Protein AF-A0A536LH91-F1 (afdb_monomer)

Foldseek 3Di:
DDDDDDDDDDDDDDDDDDDDDDDDDDDDDDDDDDDDDDDDDDDPPP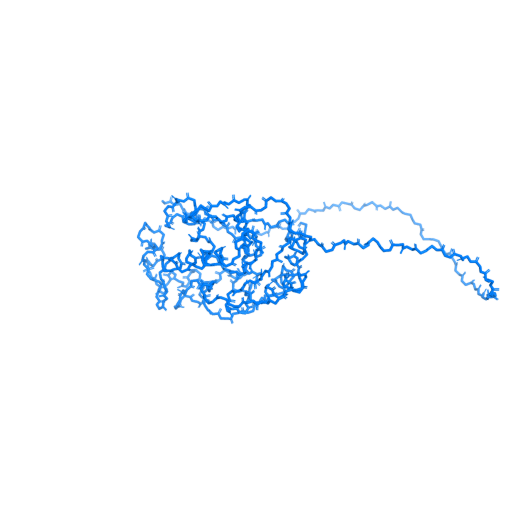PPPPDDDDQDPDLQFEKEKEWEFFAFPCVVVQADAAQPQGAHDPRRLVLLLLLLVVCLPPQADAEEEEPGRRLQSSRVSNCVSNVHDYDYDNLQGGWFLAPRHRPHPVVCCVVPPCLVVCLLDLCNQVDAHDRTGGLVSLLVSLVVVVQVVRVVQRSHYYYYYHHDSNVLSVVCVLVVHRSSCSVVADADHRFIWMWTHDNPHIGTPGHRDDVSSPDPD

Mean predicted aligned error: 11.95 Å

Structure (mmCIF, N/CA/C/O backbone):
data_AF-A0A536LH91-F1
#
_entry.id   AF-A0A536LH91-F1
#
loop_
_atom_site.group_PDB
_atom_site.id
_atom_site.type_symbol
_atom_site.label_atom_id
_atom_site.label_alt_id
_atom_site.label_comp_id
_atom_site.label_asym_id
_atom_site.label_entity_id
_atom_site.label_seq_id
_atom_site.pdbx_PDB_ins_code
_atom_site.Cartn_x
_atom_site.Cartn_y
_atom_site.Cartn_z
_atom_site.occupancy
_atom_site.B_iso_or_equiv
_atom_site.auth_seq_id
_atom_site.auth_comp_id
_atom_site.auth_asym_id
_atom_site.auth_atom_id
_atom_site.pdbx_PDB_model_num
ATOM 1 N N . MET A 1 1 ? 5.074 15.916 -23.680 1.00 36.69 1 MET A N 1
ATOM 2 C CA . MET A 1 1 ? 6.546 16.001 -23.783 1.00 36.69 1 MET A CA 1
ATOM 3 C C . MET A 1 1 ? 7.056 16.840 -22.614 1.00 36.69 1 MET A C 1
ATOM 5 O O . MET A 1 1 ? 6.985 18.057 -22.667 1.00 36.69 1 MET A O 1
ATOM 9 N N . LEU A 1 2 ? 7.445 16.195 -21.513 1.00 27.89 2 LEU A N 1
ATOM 10 C CA . LEU A 1 2 ? 7.996 16.836 -20.312 1.00 27.89 2 LEU A CA 1
ATOM 11 C C . LEU A 1 2 ? 9.200 15.997 -19.881 1.00 27.89 2 LEU A C 1
ATOM 13 O O . LEU A 1 2 ? 9.050 14.881 -19.392 1.00 27.89 2 LEU A O 1
ATOM 17 N N . THR A 1 3 ? 10.394 16.504 -20.165 1.00 31.36 3 THR A N 1
ATOM 18 C CA . THR A 1 3 ? 11.676 15.875 -19.846 1.00 31.36 3 THR A CA 1
ATOM 19 C C . THR A 1 3 ? 11.991 16.090 -18.368 1.00 31.36 3 THR A C 1
ATOM 21 O O . THR A 1 3 ? 12.207 17.226 -17.945 1.00 31.36 3 THR A O 1
ATOM 24 N N . TYR A 1 4 ? 12.022 15.016 -17.582 1.00 31.83 4 TYR A N 1
ATOM 25 C CA . TYR A 1 4 ? 12.522 15.038 -16.209 1.00 31.83 4 TYR A CA 1
ATOM 26 C C . TYR A 1 4 ? 14.053 15.125 -16.270 1.00 31.83 4 TYR A C 1
ATOM 28 O O . TYR A 1 4 ? 14.708 14.158 -16.650 1.00 31.83 4 TYR A O 1
ATOM 36 N N . ARG A 1 5 ? 14.606 16.317 -16.019 1.00 36.12 5 ARG A N 1
ATOM 37 C CA . ARG A 1 5 ? 16.054 16.567 -15.998 1.00 36.12 5 ARG A CA 1
ATOM 38 C C . ARG A 1 5 ? 16.658 16.143 -14.660 1.00 36.12 5 ARG A C 1
ATOM 40 O O . ARG A 1 5 ? 16.059 16.358 -13.609 1.00 36.12 5 ARG A O 1
ATOM 47 N N . ASP A 1 6 ? 17.860 15.590 -14.757 1.00 33.56 6 ASP A N 1
ATOM 48 C CA . ASP A 1 6 ? 18.739 15.156 -13.676 1.00 33.56 6 ASP A CA 1
ATOM 49 C C . ASP A 1 6 ? 18.944 16.219 -12.585 1.00 33.56 6 ASP A C 1
ATOM 51 O O . ASP A 1 6 ? 19.150 17.403 -12.866 1.00 33.56 6 ASP A O 1
ATOM 55 N N . ALA A 1 7 ? 18.932 15.782 -11.324 1.00 32.66 7 ALA A N 1
ATOM 56 C CA . ALA A 1 7 ? 19.309 16.606 -10.180 1.00 32.66 7 ALA A CA 1
ATOM 57 C C . ALA A 1 7 ? 20.847 16.627 -10.029 1.00 32.66 7 ALA A C 1
ATOM 59 O O . ALA A 1 7 ? 21.454 15.555 -9.964 1.00 32.66 7 ALA A O 1
ATOM 60 N N . PRO A 1 8 ? 21.508 17.800 -9.950 1.00 33.19 8 PRO A N 1
ATOM 61 C CA . PRO A 1 8 ? 22.959 17.858 -9.828 1.00 33.19 8 PRO A CA 1
ATOM 62 C C . PRO A 1 8 ? 23.449 17.681 -8.382 1.00 33.19 8 PRO A C 1
ATOM 64 O O . PRO A 1 8 ? 22.795 18.056 -7.408 1.00 33.19 8 PRO A O 1
ATOM 67 N N . ALA A 1 9 ? 24.654 17.118 -8.285 1.00 32.50 9 ALA A N 1
ATOM 68 C CA . ALA A 1 9 ? 25.397 16.798 -7.073 1.00 32.50 9 ALA A CA 1
ATOM 69 C C . ALA A 1 9 ? 25.641 17.997 -6.132 1.00 32.50 9 ALA A C 1
ATOM 71 O O . ALA A 1 9 ? 25.884 19.128 -6.558 1.00 32.50 9 ALA A O 1
ATOM 72 N N . ARG A 1 10 ? 25.638 17.705 -4.824 1.00 34.09 10 ARG A N 1
ATOM 73 C CA . ARG A 1 10 ? 25.895 18.644 -3.722 1.00 34.09 10 ARG A CA 1
ATOM 74 C C . ARG A 1 10 ? 27.305 19.244 -3.812 1.00 34.09 10 ARG A C 1
ATOM 76 O O . ARG A 1 10 ? 28.287 18.508 -3.878 1.00 34.09 10 ARG A O 1
ATOM 83 N N . ARG A 1 11 ? 27.412 20.576 -3.722 1.00 30.69 11 ARG A N 1
ATOM 84 C CA . ARG A 1 11 ? 28.667 21.284 -3.415 1.00 30.69 11 ARG A CA 1
ATOM 85 C C . ARG A 1 11 ? 28.683 21.753 -1.963 1.00 30.69 11 ARG A C 1
ATOM 87 O O . ARG A 1 11 ? 27.679 22.215 -1.431 1.00 30.69 11 ARG A O 1
ATOM 94 N N . ALA A 1 12 ? 29.856 21.604 -1.359 1.00 32.34 12 ALA A N 1
ATOM 95 C CA . ALA A 1 12 ? 30.201 21.992 -0.003 1.00 32.34 12 ALA A CA 1
ATOM 96 C C . ALA A 1 12 ? 30.351 23.514 0.164 1.00 32.34 12 ALA A C 1
ATOM 98 O O . ALA A 1 12 ? 30.800 24.200 -0.754 1.00 32.34 12 ALA A O 1
ATOM 99 N N . GLY A 1 13 ? 30.088 23.988 1.386 1.00 27.81 13 GLY A N 1
ATOM 100 C CA . GLY A 1 13 ? 30.649 25.229 1.920 1.00 27.81 13 GLY A CA 1
ATOM 101 C C . GLY A 1 13 ? 29.625 26.200 2.503 1.00 27.81 13 GLY A C 1
ATOM 102 O O . GLY A 1 13 ? 28.959 26.901 1.756 1.00 27.81 13 GLY A O 1
ATOM 103 N N . ALA A 1 14 ? 29.583 26.306 3.835 1.00 32.50 14 ALA A N 1
ATOM 104 C CA . ALA A 1 14 ? 29.521 27.590 4.539 1.00 32.50 14 ALA A CA 1
ATOM 105 C C . ALA A 1 14 ? 29.808 27.392 6.038 1.00 32.50 14 ALA A C 1
ATOM 107 O O . ALA A 1 14 ? 29.126 26.649 6.738 1.00 32.50 14 ALA A O 1
ATOM 108 N N . HIS A 1 15 ? 30.863 28.062 6.500 1.00 30.64 15 HIS A N 1
ATOM 109 C CA . HIS A 1 15 ? 31.238 28.264 7.896 1.00 30.64 15 HIS A CA 1
ATOM 110 C C . HIS A 1 15 ? 30.114 28.911 8.721 1.00 30.64 15 HIS A C 1
ATOM 112 O O . HIS A 1 15 ? 29.477 29.855 8.261 1.00 30.64 15 HIS A O 1
ATOM 118 N N . CYS A 1 16 ? 29.990 28.511 9.990 1.00 28.12 16 CYS A N 1
ATOM 119 C CA . CYS A 1 16 ? 29.318 29.298 11.026 1.00 28.12 16 CYS A CA 1
ATOM 120 C C . CYS A 1 16 ? 30.274 29.465 12.232 1.00 28.12 16 CYS A C 1
ATOM 122 O O . CYS A 1 16 ? 30.858 28.470 12.674 1.00 28.12 16 CYS A O 1
ATOM 124 N N . PRO A 1 17 ? 30.523 30.693 12.732 1.00 36.66 17 PRO A N 1
ATOM 125 C CA . PRO A 1 17 ? 31.609 30.967 13.670 1.00 36.66 17 PRO A CA 1
ATOM 126 C C . PRO A 1 17 ? 31.263 30.634 15.131 1.00 36.66 17 PRO A C 1
ATOM 128 O O . PRO A 1 17 ? 30.166 30.890 15.625 1.00 36.66 17 PRO A O 1
ATOM 131 N N . ARG A 1 18 ? 32.269 30.100 15.835 1.00 32.81 18 ARG A N 1
ATOM 132 C CA . ARG A 1 18 ? 32.279 29.780 17.271 1.00 32.81 18 ARG A CA 1
ATOM 133 C C . ARG A 1 18 ? 32.224 31.047 18.139 1.00 32.81 18 ARG A C 1
ATOM 135 O O . ARG A 1 18 ? 32.950 32.003 17.880 1.00 32.81 18 ARG A O 1
ATOM 142 N N . ARG A 1 19 ? 31.462 31.004 19.239 1.00 35.38 19 ARG A N 1
ATOM 143 C CA . ARG A 1 19 ? 31.592 31.929 20.383 1.00 35.38 19 ARG A CA 1
ATOM 144 C C . ARG A 1 19 ? 32.419 31.275 21.506 1.00 35.38 19 ARG A C 1
ATOM 146 O O . ARG A 1 19 ? 32.139 30.123 21.830 1.00 35.38 19 ARG A O 1
ATOM 153 N N . PRO A 1 20 ? 33.391 31.971 22.127 1.00 35.53 20 PRO A N 1
ATOM 154 C CA . PRO A 1 20 ? 34.129 31.469 23.284 1.00 35.53 20 PRO A CA 1
ATOM 155 C C . PRO A 1 20 ? 33.526 31.987 24.600 1.00 35.53 20 PRO A C 1
ATOM 157 O O . PRO A 1 20 ? 33.103 33.140 24.690 1.00 35.53 20 PRO A O 1
ATOM 160 N N . GLY A 1 21 ? 33.521 31.155 25.645 1.00 31.38 21 GLY A N 1
ATOM 161 C CA . GLY A 1 21 ? 32.937 31.541 26.929 1.00 31.38 21 GLY A CA 1
ATOM 162 C C . GLY A 1 21 ? 33.271 30.642 28.117 1.00 31.38 21 GLY A C 1
ATOM 163 O O . GLY A 1 21 ? 32.396 29.949 28.603 1.00 31.38 21 GLY A O 1
ATOM 164 N N . ARG A 1 22 ? 34.513 30.770 28.605 1.00 34.97 22 ARG A N 1
ATOM 165 C CA . ARG A 1 22 ? 34.929 30.763 30.027 1.00 34.97 22 ARG A CA 1
ATOM 166 C C . ARG A 1 22 ? 34.804 29.468 30.860 1.00 34.97 22 ARG A C 1
ATOM 168 O O . ARG A 1 22 ? 33.734 29.095 31.312 1.00 34.97 22 ARG A O 1
ATOM 175 N N . GLY A 1 23 ? 35.980 28.977 31.271 1.00 29.12 23 GLY A N 1
ATOM 176 C CA . GLY A 1 23 ? 36.300 28.882 32.703 1.00 29.12 23 GLY A CA 1
ATOM 177 C C . GLY A 1 23 ? 36.262 27.498 33.348 1.00 29.12 23 GLY A C 1
ATOM 178 O O . GLY A 1 23 ? 35.412 27.244 34.190 1.00 29.12 23 GLY A O 1
ATOM 179 N N . CYS A 1 24 ? 37.248 26.648 33.051 1.00 26.06 24 CYS A N 1
ATOM 180 C CA . CYS A 1 24 ? 37.625 25.548 33.940 1.00 26.06 24 CYS A CA 1
ATOM 181 C C . CYS A 1 24 ? 38.579 26.069 35.025 1.00 26.06 24 CYS A C 1
ATOM 183 O O . CYS A 1 24 ? 39.685 26.505 34.708 1.00 26.06 24 CYS A O 1
ATOM 185 N N . HIS A 1 25 ? 38.188 25.960 36.295 1.00 33.03 25 HIS A N 1
ATOM 186 C CA . HIS A 1 25 ? 39.115 25.977 37.425 1.00 33.03 25 HIS A CA 1
ATOM 187 C C . HIS A 1 25 ? 38.878 24.759 38.331 1.00 33.03 25 HIS A C 1
ATOM 189 O O . HIS A 1 25 ? 37.748 24.380 38.619 1.00 33.03 25 HIS A O 1
ATOM 195 N N . ARG A 1 26 ? 40.022 24.164 38.693 1.00 30.59 26 ARG A N 1
ATOM 196 C CA . ARG A 1 26 ? 40.361 23.099 39.661 1.00 30.59 26 ARG A CA 1
ATOM 197 C C . ARG A 1 26 ? 39.490 23.141 40.937 1.00 30.59 26 ARG A C 1
ATOM 199 O O . ARG A 1 26 ? 39.055 24.217 41.310 1.00 30.59 26 ARG A O 1
ATOM 206 N N . SER A 1 27 ? 39.231 22.053 41.669 1.00 31.11 27 SER A N 1
ATOM 207 C CA . SER A 1 27 ? 40.210 21.217 42.397 1.00 31.11 27 SER A CA 1
ATOM 208 C C . SER A 1 27 ? 39.495 20.064 43.141 1.00 31.11 27 SER A C 1
ATOM 210 O O . SER A 1 27 ? 38.416 20.278 43.676 1.00 31.11 27 SER A O 1
ATOM 212 N N . ALA A 1 28 ? 40.040 18.842 43.097 1.00 32.41 28 ALA A N 1
ATOM 213 C CA . ALA A 1 28 ? 40.628 18.079 44.220 1.00 32.41 28 ALA A CA 1
ATOM 214 C C . ALA A 1 28 ? 39.675 17.483 45.296 1.00 32.41 28 ALA A C 1
ATOM 216 O O . ALA A 1 28 ? 38.996 18.208 46.008 1.00 32.41 28 ALA A O 1
ATOM 217 N N . LEU A 1 29 ? 39.708 16.137 45.369 1.00 31.98 29 LEU A N 1
ATOM 218 C CA . LEU A 1 29 ? 39.756 15.207 46.530 1.00 31.98 29 LEU A CA 1
ATOM 219 C C . LEU A 1 29 ? 39.494 15.840 47.920 1.00 31.98 29 LEU A C 1
ATOM 221 O O . LEU A 1 29 ? 40.109 16.843 48.252 1.00 31.98 29 LEU A O 1
ATOM 225 N N . ASP A 1 30 ? 38.705 15.274 48.840 1.00 29.73 30 ASP A N 1
ATOM 226 C CA . ASP A 1 30 ? 38.897 13.956 49.462 1.00 29.73 30 ASP A CA 1
ATOM 227 C C . ASP A 1 30 ? 37.775 13.664 50.511 1.00 29.73 30 ASP A C 1
ATOM 229 O O . ASP A 1 30 ? 37.188 14.588 51.065 1.00 29.73 30 ASP A O 1
ATOM 233 N N . ARG A 1 31 ? 37.596 12.374 50.851 1.00 30.92 31 ARG A N 1
ATOM 234 C CA . ARG A 1 31 ? 37.096 11.776 52.125 1.00 30.92 31 ARG A CA 1
ATOM 235 C C . ARG A 1 31 ? 35.637 11.909 52.638 1.00 30.92 31 ARG A C 1
ATOM 237 O O . ARG A 1 31 ? 35.211 12.929 53.151 1.00 30.92 31 ARG A O 1
ATOM 244 N N . ARG A 1 32 ? 35.025 10.709 52.724 1.00 31.86 32 ARG A N 1
ATOM 245 C CA . ARG A 1 32 ? 34.376 10.030 53.884 1.00 31.86 32 ARG A CA 1
ATOM 246 C C . ARG A 1 32 ? 33.330 10.790 54.720 1.00 31.86 32 ARG A C 1
ATOM 248 O O . ARG A 1 32 ? 33.692 11.637 55.522 1.00 31.86 32 ARG A O 1
ATOM 255 N N . ASN A 1 33 ? 32.084 10.307 54.693 1.00 30.89 33 ASN A N 1
ATOM 256 C CA . ASN A 1 33 ? 31.397 9.614 55.807 1.00 30.89 33 ASN A CA 1
ATOM 257 C C . ASN A 1 33 ? 29.885 9.545 55.534 1.00 30.89 33 ASN A C 1
ATOM 259 O O . ASN A 1 33 ? 29.251 10.565 55.285 1.00 30.89 33 ASN A O 1
ATOM 263 N N . SER A 1 34 ? 29.304 8.353 55.656 1.00 34.44 34 SER A N 1
ATOM 264 C CA . SER A 1 34 ? 27.877 8.191 55.965 1.00 34.44 34 SER A CA 1
ATOM 265 C C . SER A 1 34 ? 27.667 8.436 57.466 1.00 34.44 34 SER A C 1
ATOM 267 O O . SER A 1 34 ? 28.578 8.172 58.256 1.00 34.44 34 SER A O 1
ATOM 269 N N . PRO A 1 35 ? 26.481 8.913 57.875 1.00 38.91 35 PRO A N 1
ATOM 270 C CA . PRO A 1 35 ? 25.542 7.937 58.411 1.00 38.91 35 PRO A CA 1
ATOM 271 C C . PRO A 1 35 ? 24.081 8.154 57.994 1.00 38.91 35 PRO A C 1
ATOM 273 O O . PRO A 1 35 ? 23.640 9.226 57.589 1.00 38.91 35 PRO A O 1
ATOM 276 N N . ASP A 1 36 ? 23.376 7.042 58.120 1.00 35.00 36 ASP A N 1
ATOM 277 C CA . ASP A 1 36 ? 21.944 6.809 58.035 1.00 35.00 36 ASP A CA 1
ATOM 278 C C . ASP A 1 36 ? 21.107 7.823 58.838 1.00 35.00 36 ASP A C 1
ATOM 280 O O . ASP A 1 36 ? 21.376 8.053 60.016 1.00 35.00 36 ASP A O 1
ATOM 284 N N . THR A 1 37 ? 20.070 8.396 58.220 1.00 36.62 37 THR A N 1
ATOM 285 C CA . THR A 1 37 ? 18.887 8.896 58.938 1.00 36.62 37 THR A CA 1
ATOM 286 C C . THR A 1 37 ? 17.634 8.753 58.075 1.00 36.62 37 THR A C 1
ATOM 288 O O . THR A 1 37 ? 17.505 9.272 56.969 1.00 36.62 37 THR A O 1
ATOM 291 N N . SER A 1 38 ? 16.696 8.016 58.648 1.00 33.03 38 SER A N 1
ATOM 292 C CA . SER A 1 38 ? 15.318 7.791 58.241 1.00 33.03 38 SER A CA 1
ATOM 293 C C . SER A 1 38 ? 14.480 9.067 58.048 1.00 33.03 38 SER A C 1
ATOM 295 O O . SER A 1 38 ? 14.688 10.042 58.763 1.00 33.03 38 SER A O 1
ATOM 297 N N . LEU A 1 39 ? 13.403 8.917 57.253 1.00 34.56 39 LEU A N 1
ATOM 298 C CA . LEU A 1 39 ? 12.122 9.665 57.229 1.00 34.56 39 LEU A CA 1
ATOM 299 C C . LEU A 1 39 ? 11.921 10.705 56.109 1.00 34.56 39 LEU A C 1
ATOM 301 O O . LEU A 1 39 ? 12.200 11.883 56.278 1.00 34.56 39 LEU A O 1
ATOM 305 N N . ALA A 1 40 ? 11.228 10.284 55.044 1.00 34.72 40 ALA A N 1
ATOM 306 C CA . ALA A 1 40 ? 10.148 11.048 54.393 1.00 34.72 40 ALA A CA 1
ATOM 307 C C . ALA A 1 40 ? 9.326 10.090 53.503 1.00 34.72 40 ALA A C 1
ATOM 309 O O . ALA A 1 40 ? 9.720 9.730 52.402 1.00 34.72 40 ALA A O 1
ATOM 310 N N . ARG A 1 41 ? 8.317 9.420 54.067 1.00 36.84 41 ARG A N 1
ATOM 311 C CA . ARG A 1 41 ? 6.886 9.698 53.828 1.00 36.84 41 ARG A CA 1
ATOM 312 C C . ARG A 1 41 ? 6.508 9.916 52.352 1.00 36.84 41 ARG A C 1
ATOM 314 O O . ARG A 1 41 ? 6.565 11.020 51.832 1.00 36.84 41 ARG A O 1
ATOM 321 N N . GLY A 1 42 ? 6.051 8.812 51.760 1.00 38.19 42 GLY A N 1
ATOM 322 C CA . GLY A 1 42 ? 4.934 8.674 50.823 1.00 38.19 42 GLY A CA 1
ATOM 323 C C . GLY A 1 42 ? 4.519 9.874 49.975 1.00 38.19 42 GLY A C 1
ATOM 324 O O . GLY A 1 42 ? 3.774 10.736 50.428 1.00 38.19 42 GLY A O 1
ATOM 325 N N . SER A 1 43 ? 4.824 9.789 48.684 1.00 38.16 43 SER A N 1
ATOM 326 C CA . SER A 1 43 ? 3.925 10.276 47.642 1.00 38.16 43 SER A CA 1
ATOM 327 C C . SER A 1 43 ? 3.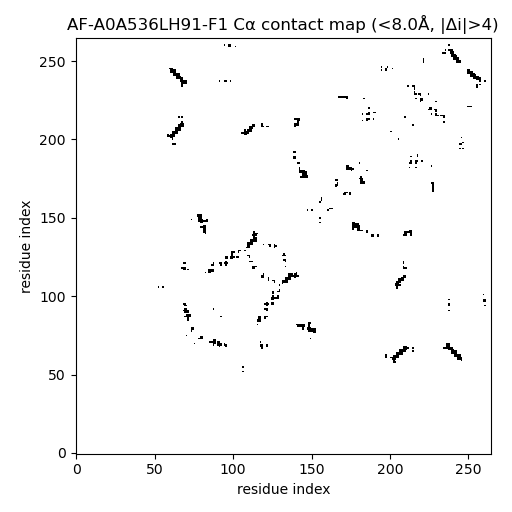583 9.081 46.763 1.00 38.16 43 SER A C 1
ATOM 329 O O . SER A 1 43 ? 4.365 8.675 45.905 1.00 38.16 43 SER A O 1
ATOM 331 N N . SER A 1 44 ? 2.441 8.441 47.031 1.00 38.41 44 SER A N 1
ATOM 332 C CA . SER A 1 44 ? 1.875 7.494 46.079 1.00 38.41 44 SER A CA 1
ATOM 333 C C . SER A 1 44 ? 1.470 8.307 44.854 1.00 38.41 44 SER A C 1
ATOM 335 O O . SER A 1 44 ? 0.410 8.939 44.847 1.00 38.41 44 SER A O 1
ATOM 337 N N . ALA A 1 45 ? 2.319 8.324 43.829 1.00 40.22 45 ALA A N 1
ATOM 338 C CA . ALA A 1 45 ? 1.909 8.734 42.501 1.00 40.22 45 ALA A CA 1
ATOM 339 C C . ALA A 1 45 ? 0.770 7.794 42.095 1.00 40.22 45 ALA A C 1
ATOM 341 O O . ALA A 1 45 ? 0.981 6.636 41.733 1.00 40.22 45 ALA A O 1
ATOM 342 N N . ARG A 1 46 ? -0.466 8.262 42.278 1.00 38.38 46 ARG A N 1
ATOM 343 C CA . ARG A 1 46 ? -1.671 7.554 41.876 1.00 38.38 46 ARG A CA 1
ATOM 344 C C . ARG A 1 46 ? -1.594 7.451 40.361 1.00 38.38 46 ARG A C 1
ATOM 346 O O . ARG A 1 46 ? -1.867 8.427 39.670 1.00 38.38 46 ARG A O 1
ATOM 353 N N . ALA A 1 47 ? -1.164 6.292 39.865 1.00 40.03 47 ALA A N 1
ATOM 354 C CA . ALA A 1 47 ? -1.206 5.971 38.451 1.00 40.03 47 ALA A CA 1
ATOM 355 C C . ALA A 1 47 ? -2.626 6.272 37.960 1.00 40.03 47 ALA A C 1
ATOM 357 O O . ALA A 1 47 ? -3.596 5.659 38.421 1.00 40.03 47 ALA A O 1
ATOM 358 N N . LEU A 1 48 ? -2.752 7.276 37.091 1.00 36.25 48 LEU A N 1
ATOM 359 C CA . LEU A 1 48 ? -3.981 7.543 36.364 1.00 36.25 48 LEU A CA 1
ATOM 360 C C . LEU A 1 48 ? -4.261 6.292 35.536 1.00 36.25 48 LEU A C 1
ATOM 362 O O . LEU A 1 48 ? -3.639 6.057 34.504 1.00 36.25 48 LEU A O 1
ATOM 366 N N . ARG A 1 49 ? -5.166 5.449 36.037 1.00 39.84 49 ARG A N 1
ATOM 367 C CA . ARG A 1 49 ? -5.755 4.372 35.252 1.00 39.84 49 ARG A CA 1
ATOM 368 C C . ARG A 1 49 ? -6.509 5.044 34.113 1.00 39.84 49 ARG A C 1
ATOM 370 O O . ARG A 1 49 ? -7.571 5.618 34.339 1.00 39.84 49 ARG A O 1
ATOM 377 N N . VAL A 1 50 ? -5.935 4.999 32.916 1.00 46.62 50 VAL A N 1
ATOM 378 C CA . VAL A 1 50 ? -6.676 5.256 31.684 1.00 46.62 50 VAL A CA 1
ATOM 379 C C . VAL A 1 50 ? -7.713 4.132 31.594 1.00 46.62 50 VAL A C 1
ATOM 381 O O . VAL A 1 50 ? -7.320 2.962 31.586 1.00 46.62 50 VAL A O 1
ATOM 384 N N . PRO A 1 51 ? -9.023 4.427 31.644 1.00 43.06 51 PRO A N 1
ATOM 385 C CA . PRO A 1 51 ? -10.031 3.389 31.483 1.00 43.06 51 PRO A CA 1
ATOM 386 C C . PRO A 1 51 ? -9.888 2.765 30.086 1.00 43.06 51 PRO A C 1
ATOM 388 O O . PRO A 1 51 ? -9.504 3.477 29.153 1.00 43.06 51 PRO A O 1
ATOM 391 N N . PRO A 1 52 ? -10.187 1.464 29.912 1.00 45.50 52 PRO A N 1
ATOM 392 C CA . PRO A 1 52 ? -10.229 0.871 28.582 1.00 45.50 52 PRO A CA 1
ATOM 393 C C . PRO A 1 52 ? -11.226 1.674 27.744 1.00 45.50 52 PRO A C 1
ATOM 395 O O . PRO A 1 52 ? -12.368 1.886 28.162 1.00 45.50 52 PRO A O 1
ATOM 398 N N . GLY A 1 53 ? -10.759 2.197 26.610 1.00 41.16 53 GLY A N 1
ATOM 399 C CA . GLY A 1 53 ? -11.573 2.999 25.710 1.00 41.16 53 GLY A CA 1
ATOM 400 C C . GLY A 1 53 ? -12.772 2.184 25.243 1.00 41.16 53 GLY A C 1
ATOM 401 O O . GLY A 1 53 ? -12.627 1.275 24.432 1.00 41.16 53 GLY A O 1
ATOM 402 N N . GLY A 1 54 ? -13.958 2.506 25.764 1.00 45.97 54 GLY A N 1
ATOM 403 C CA . GLY A 1 54 ? -15.213 2.115 25.129 1.00 45.97 54 GLY A CA 1
ATOM 404 C C . GLY A 1 54 ? -15.275 2.672 23.700 1.00 45.97 54 GLY A C 1
ATOM 405 O O . GLY A 1 54 ? -14.477 3.553 23.360 1.00 45.97 54 GLY A O 1
ATOM 406 N N . PRO A 1 55 ? -16.201 2.189 22.854 1.00 44.19 55 PRO A N 1
ATOM 407 C CA . PRO A 1 55 ? -16.272 2.604 21.458 1.00 44.19 55 PRO A CA 1
ATOM 408 C C . PRO A 1 55 ? -16.291 4.131 21.376 1.00 44.19 55 PRO A C 1
ATOM 410 O O . PRO A 1 55 ? -17.101 4.795 22.034 1.00 44.19 55 PRO A O 1
ATOM 413 N N . ALA A 1 56 ? -15.350 4.689 20.612 1.00 51.06 56 ALA A N 1
ATOM 414 C CA . ALA A 1 56 ? -15.286 6.117 20.367 1.00 51.06 56 ALA A CA 1
ATOM 415 C C . ALA A 1 56 ? -16.652 6.563 19.829 1.00 51.06 56 ALA A C 1
ATOM 417 O O . ALA A 1 56 ? -17.090 6.112 18.771 1.00 51.06 56 ALA A O 1
ATOM 418 N N . ARG A 1 57 ? -17.359 7.419 20.577 1.00 45.59 57 ARG A N 1
ATOM 419 C CA . ARG A 1 57 ? -18.624 8.003 20.118 1.00 45.59 57 ARG A CA 1
ATOM 420 C C . ARG A 1 57 ? -18.396 8.635 18.736 1.00 45.59 57 ARG A C 1
ATOM 422 O O . ARG A 1 57 ? -17.602 9.564 18.630 1.00 45.59 57 ARG A O 1
ATOM 429 N N . GLY A 1 58 ? -19.111 8.164 17.709 1.00 52.16 58 GLY A N 1
ATOM 430 C CA . GLY A 1 58 ? -19.242 8.861 16.421 1.00 52.16 58 GLY A CA 1
ATOM 431 C C . GLY A 1 58 ? -18.600 8.217 15.190 1.00 52.16 58 GLY A C 1
ATOM 432 O O . GLY A 1 58 ? -18.603 8.849 14.135 1.00 52.16 58 GLY A O 1
ATOM 433 N N . VAL A 1 59 ? -18.076 6.994 15.264 1.00 54.38 59 VAL A N 1
ATOM 434 C CA . VAL A 1 59 ? -17.597 6.304 14.056 1.00 54.38 59 VAL A CA 1
ATOM 435 C C . VAL A 1 59 ? -18.780 5.592 13.396 1.00 54.38 59 VAL A C 1
ATOM 437 O O . VAL A 1 59 ? -19.236 4.577 13.888 1.00 54.38 59 VAL A O 1
ATOM 440 N N . ILE A 1 60 ? -19.309 6.154 12.305 1.00 77.94 60 ILE A N 1
ATOM 441 C CA . ILE A 1 60 ? -20.428 5.572 11.531 1.00 77.94 60 ILE A CA 1
ATOM 442 C C . ILE A 1 60 ? -19.959 4.864 10.245 1.00 77.94 60 ILE A C 1
ATOM 444 O O . ILE A 1 60 ? -20.768 4.605 9.354 1.00 77.94 60 ILE A O 1
ATOM 448 N N . ALA A 1 61 ? -18.647 4.663 10.092 1.00 90.50 61 ALA A N 1
ATOM 449 C CA . ALA A 1 61 ? -17.963 4.153 8.901 1.00 90.50 61 ALA A CA 1
ATOM 450 C C . ALA A 1 61 ? -16.654 3.466 9.313 1.00 90.50 61 ALA A C 1
ATOM 452 O O . ALA A 1 61 ? -16.045 3.881 10.295 1.00 90.50 61 ALA A O 1
ATOM 453 N N . THR A 1 62 ? -16.171 2.478 8.566 1.00 97.38 62 THR A N 1
ATOM 454 C CA . THR A 1 62 ? -14.854 1.887 8.838 1.00 97.38 62 THR A CA 1
ATOM 455 C C . THR A 1 62 ? -13.755 2.892 8.530 1.00 97.38 62 THR A C 1
ATOM 457 O O . THR A 1 62 ? -13.731 3.481 7.447 1.00 97.38 62 THR A O 1
ATOM 460 N N . ARG A 1 63 ? -12.815 3.072 9.458 1.00 97.94 63 ARG A N 1
ATOM 461 C CA . ARG A 1 63 ? -11.616 3.889 9.248 1.00 97.94 63 ARG A CA 1
ATOM 462 C C . ARG A 1 63 ? -10.431 2.992 8.918 1.00 97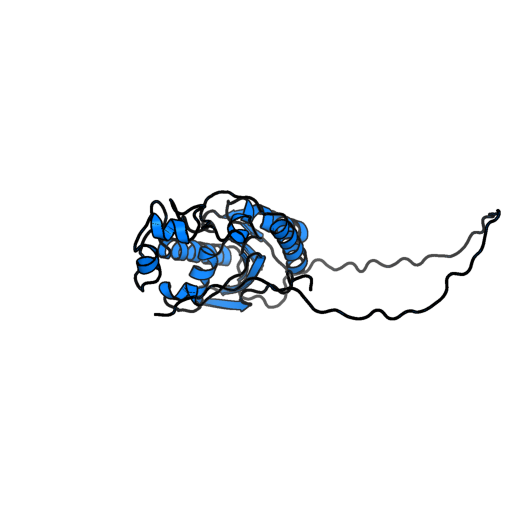.94 63 ARG A C 1
ATOM 464 O O . ARG A 1 63 ? -10.024 2.185 9.744 1.00 97.94 63 ARG A O 1
ATOM 471 N N . LEU A 1 64 ? -9.846 3.172 7.741 1.00 98.31 64 LEU A N 1
ATOM 472 C CA . LEU A 1 64 ? -8.694 2.399 7.291 1.00 98.31 64 LEU A CA 1
ATOM 473 C C . LEU A 1 64 ? -7.447 3.285 7.215 1.00 98.31 64 LEU A C 1
ATOM 475 O O . LEU A 1 64 ? -7.413 4.273 6.477 1.00 98.31 64 LEU A O 1
ATOM 479 N N . PHE A 1 65 ? -6.415 2.908 7.966 1.00 98.75 65 PHE A N 1
ATOM 480 C CA . PHE A 1 65 ? -5.065 3.452 7.848 1.00 98.75 65 PHE A CA 1
ATOM 481 C C . PHE A 1 65 ? -4.288 2.627 6.819 1.00 98.75 65 PHE A C 1
ATOM 483 O O . PHE A 1 65 ? -3.863 1.511 7.099 1.00 98.75 65 PHE A O 1
ATOM 490 N N . LEU A 1 66 ? -4.117 3.172 5.619 1.00 98.69 66 LEU A N 1
ATOM 491 C CA . LEU A 1 66 ? -3.279 2.605 4.568 1.00 98.69 66 LEU A CA 1
ATOM 492 C C . LEU A 1 66 ? -1.841 3.063 4.780 1.00 98.69 66 LEU A C 1
ATOM 494 O O . LEU A 1 66 ? -1.541 4.255 4.682 1.00 98.69 66 LEU A O 1
ATOM 498 N N . VAL A 1 67 ? -0.953 2.117 5.054 1.00 98.88 67 VAL A N 1
ATOM 499 C CA . VAL A 1 67 ? 0.463 2.379 5.314 1.00 98.88 67 VAL A CA 1
ATOM 500 C C . VAL A 1 67 ? 1.283 1.771 4.189 1.00 98.88 67 VAL A C 1
ATOM 502 O O . VAL A 1 67 ? 1.131 0.591 3.877 1.00 98.88 67 VAL A O 1
ATOM 505 N N . ARG A 1 68 ? 2.181 2.545 3.576 1.00 98.88 68 ARG A N 1
ATOM 506 C CA . ARG A 1 68 ? 3.201 1.955 2.697 1.00 98.88 68 ARG A CA 1
ATOM 507 C C . ARG A 1 68 ? 4.330 1.412 3.565 1.00 98.88 68 ARG A C 1
ATOM 509 O O . ARG A 1 68 ? 4.740 2.091 4.501 1.00 98.88 68 ARG A O 1
ATOM 516 N N . HIS A 1 69 ? 4.856 0.233 3.237 1.00 98.88 69 HIS A N 1
ATOM 517 C CA . HIS A 1 69 ? 6.015 -0.333 3.934 1.00 98.88 69 HIS A CA 1
ATOM 518 C C . HIS A 1 69 ? 7.183 0.669 4.077 1.00 98.88 69 HIS A C 1
ATOM 520 O O . HIS A 1 69 ? 7.324 1.606 3.279 1.00 98.88 69 HIS A O 1
ATOM 526 N N . GLY A 1 70 ? 8.027 0.456 5.090 1.00 98.62 70 GLY A N 1
ATOM 527 C CA . GLY A 1 70 ? 9.258 1.222 5.292 1.00 98.62 70 GLY A CA 1
ATOM 528 C C . GLY A 1 70 ? 10.287 1.012 4.175 1.00 98.62 70 GLY A C 1
ATOM 529 O O . GLY A 1 70 ? 10.153 0.129 3.329 1.00 98.62 70 GLY A O 1
ATOM 530 N N . GLU A 1 71 ? 11.328 1.833 4.156 1.00 98.75 71 GLU A N 1
ATOM 531 C CA . GLU A 1 71 ? 12.362 1.807 3.123 1.00 98.75 71 GLU A CA 1
ATOM 532 C C . GLU A 1 71 ? 13.086 0.448 3.009 1.00 98.75 71 GLU A C 1
ATOM 534 O O . GLU A 1 71 ? 13.406 -0.219 3.994 1.00 98.75 71 GLU A O 1
ATOM 539 N N . THR A 1 72 ? 13.372 0.055 1.770 1.00 98.69 72 THR A N 1
ATOM 540 C CA . THR A 1 72 ? 14.218 -1.091 1.404 1.00 98.69 72 THR A CA 1
ATOM 541 C C . THR A 1 72 ? 15.424 -0.605 0.600 1.00 98.69 72 THR A C 1
ATOM 543 O O . THR A 1 72 ? 15.433 0.522 0.093 1.00 98.69 72 THR A O 1
ATOM 546 N N . ASP A 1 73 ? 16.433 -1.456 0.411 1.00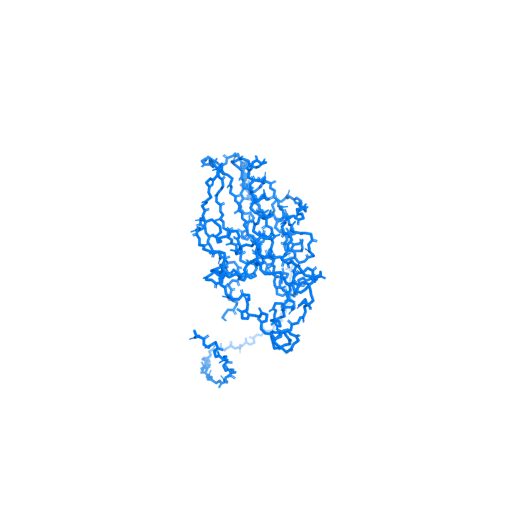 98.19 73 ASP A N 1
ATOM 547 C CA . ASP A 1 73 ? 17.574 -1.104 -0.441 1.00 98.19 73 ASP A CA 1
ATOM 548 C C . ASP A 1 73 ? 17.175 -0.829 -1.894 1.00 98.19 73 ASP A C 1
ATOM 550 O O . ASP A 1 73 ? 17.679 0.130 -2.480 1.00 98.19 73 ASP A O 1
ATOM 554 N N . SER A 1 74 ? 16.200 -1.562 -2.439 1.00 97.69 74 SER A N 1
ATOM 555 C CA . SER A 1 74 ? 15.652 -1.296 -3.773 1.00 97.69 74 SER A CA 1
ATOM 556 C C . SER A 1 74 ? 15.044 0.104 -3.871 1.00 97.69 74 SER A C 1
ATOM 558 O O . SER A 1 74 ? 15.248 0.791 -4.868 1.00 97.69 74 SER A O 1
ATOM 560 N N . ASN A 1 75 ? 14.351 0.583 -2.827 1.00 96.81 75 ASN A N 1
ATOM 561 C CA . ASN A 1 75 ? 13.827 1.954 -2.826 1.00 96.81 75 ASN A CA 1
ATOM 562 C C . ASN A 1 75 ? 14.953 2.987 -2.815 1.00 96.81 75 ASN A C 1
ATOM 564 O O . ASN A 1 75 ? 14.917 3.926 -3.607 1.00 96.81 75 ASN A O 1
ATOM 568 N N . ARG A 1 76 ? 15.955 2.794 -1.951 1.00 97.00 76 ARG A N 1
ATOM 569 C CA . ARG A 1 76 ? 17.107 3.695 -1.830 1.00 97.00 76 ARG A CA 1
ATOM 570 C C . ARG A 1 76 ? 17.916 3.780 -3.127 1.00 97.00 76 ARG A C 1
ATOM 572 O O . ARG A 1 76 ? 18.422 4.846 -3.463 1.00 97.00 76 ARG A O 1
ATOM 579 N N . GLN A 1 77 ? 18.025 2.667 -3.848 1.00 96.75 77 GLN A N 1
ATOM 580 C CA . GLN A 1 77 ? 18.758 2.558 -5.112 1.00 96.75 77 GLN A CA 1
ATOM 581 C C . GLN A 1 77 ? 17.909 2.917 -6.344 1.00 96.75 77 GLN A C 1
ATOM 583 O O . GLN A 1 77 ? 18.449 3.038 -7.439 1.00 96.75 77 GLN A O 1
ATOM 588 N N . GLY A 1 78 ? 16.594 3.111 -6.188 1.00 95.19 78 GLY A N 1
ATOM 589 C CA . GLY A 1 78 ? 15.691 3.409 -7.303 1.00 95.19 78 GLY A CA 1
ATOM 590 C C . GLY A 1 78 ? 15.447 2.223 -8.244 1.00 95.19 78 GLY A C 1
ATOM 591 O O . GLY A 1 78 ? 15.187 2.434 -9.428 1.00 95.19 78 GLY A O 1
ATOM 592 N N . LEU A 1 79 ? 15.536 0.996 -7.728 1.00 97.62 79 LEU A N 1
ATOM 593 C CA . LEU A 1 79 ? 15.249 -0.229 -8.473 1.00 97.62 79 LEU A CA 1
ATOM 594 C C . LEU A 1 79 ? 13.744 -0.505 -8.488 1.00 97.62 79 LEU A C 1
ATOM 596 O O . LEU A 1 79 ? 13.036 -0.227 -7.512 1.00 97.62 79 LEU A O 1
ATOM 600 N N . ALA A 1 80 ? 13.256 -1.081 -9.584 1.00 96.75 80 ALA A N 1
ATOM 601 C CA . ALA A 1 80 ? 11.905 -1.614 -9.633 1.00 96.75 80 ALA A CA 1
ATOM 602 C C . ALA A 1 80 ? 11.745 -2.728 -8.585 1.00 96.75 80 ALA A C 1
ATOM 604 O O . ALA A 1 80 ? 12.626 -3.569 -8.407 1.00 96.75 80 ALA A O 1
ATOM 605 N N . LEU A 1 81 ? 10.630 -2.689 -7.855 1.00 97.88 81 LEU A N 1
ATOM 606 C CA . LEU A 1 81 ? 10.320 -3.653 -6.807 1.00 97.88 81 LEU A CA 1
ATOM 607 C C . LEU A 1 81 ? 8.829 -3.991 -6.854 1.00 97.88 81 LEU A C 1
ATOM 609 O O . LEU A 1 81 ? 7.998 -3.179 -6.445 1.00 97.88 81 LEU A O 1
ATOM 613 N N . GLY A 1 82 ? 8.519 -5.178 -7.358 1.00 98.06 82 GLY A N 1
ATOM 614 C CA . GLY A 1 82 ? 7.209 -5.808 -7.332 1.00 98.06 82 GLY A CA 1
ATOM 615 C C . GLY A 1 82 ? 7.146 -6.861 -6.239 1.00 98.06 82 GLY A C 1
ATOM 616 O O . GLY A 1 82 ? 7.006 -6.529 -5.060 1.00 98.06 82 GLY A O 1
ATOM 617 N N . ARG A 1 83 ? 7.235 -8.142 -6.605 1.00 98.12 83 ARG A N 1
ATOM 618 C CA . ARG A 1 83 ? 6.981 -9.259 -5.678 1.00 98.12 83 ARG A CA 1
ATOM 619 C C . ARG A 1 83 ? 8.237 -9.944 -5.159 1.00 98.12 83 ARG A C 1
ATOM 621 O O . ARG A 1 83 ? 8.107 -10.801 -4.288 1.00 98.12 83 ARG A O 1
ATOM 628 N N . ALA A 1 84 ? 9.426 -9.531 -5.600 1.00 97.56 84 ALA A N 1
ATOM 629 C CA . ALA A 1 84 ? 10.666 -9.932 -4.946 1.00 97.56 84 ALA A CA 1
ATOM 630 C C . ALA A 1 84 ? 10.586 -9.672 -3.428 1.00 97.56 84 ALA A C 1
ATOM 632 O O . ALA A 1 84 ? 10.243 -8.565 -2.980 1.00 97.56 84 ALA A O 1
ATOM 633 N N . ASP A 1 85 ? 10.866 -10.710 -2.634 1.00 97.69 85 ASP A N 1
ATOM 634 C CA . ASP A 1 85 ? 10.750 -10.629 -1.182 1.00 97.69 85 ASP A CA 1
ATOM 635 C C . ASP A 1 85 ? 12.048 -10.113 -0.561 1.00 97.69 85 ASP A C 1
ATOM 637 O O . ASP A 1 85 ? 13.009 -10.847 -0.338 1.00 97.69 85 ASP A O 1
ATOM 641 N N . VAL A 1 86 ? 12.075 -8.803 -0.331 1.00 97.06 86 VAL A N 1
ATOM 642 C CA . VAL A 1 86 ? 13.202 -8.084 0.265 1.00 97.06 86 VAL A CA 1
ATOM 643 C C . VAL A 1 86 ? 12.810 -7.534 1.631 1.00 97.06 86 VAL A C 1
ATOM 645 O O . VAL A 1 86 ? 11.672 -7.100 1.843 1.00 97.06 86 VAL A O 1
ATOM 648 N N . SER A 1 87 ? 13.766 -7.525 2.555 1.00 96.88 87 SER A N 1
ATOM 649 C CA . SER A 1 87 ? 13.591 -6.971 3.898 1.00 96.88 87 SER A CA 1
ATOM 650 C C . SER A 1 87 ? 13.716 -5.445 3.920 1.00 96.88 87 SER A C 1
ATOM 652 O O . SER A 1 87 ? 14.238 -4.816 2.995 1.00 96.88 87 SER A O 1
ATOM 654 N N . LEU A 1 88 ? 13.256 -4.841 5.018 1.00 98.69 88 LEU A N 1
ATOM 655 C CA . LEU A 1 88 ? 13.519 -3.434 5.319 1.00 98.69 88 LEU A CA 1
ATOM 656 C C . LEU A 1 88 ? 15.020 -3.190 5.515 1.00 98.69 88 LEU A C 1
ATOM 658 O O . LEU A 1 88 ? 15.716 -3.997 6.136 1.00 98.69 88 LEU A O 1
ATOM 662 N N . ASN A 1 89 ? 15.503 -2.035 5.062 1.00 98.56 89 ASN A N 1
ATOM 663 C CA . ASN A 1 89 ? 16.836 -1.571 5.437 1.00 98.56 89 ASN A CA 1
ATOM 664 C C . ASN A 1 89 ? 16.807 -0.942 6.852 1.00 98.56 89 ASN A C 1
ATOM 666 O O . ASN A 1 89 ? 15.787 -0.959 7.545 1.00 98.56 89 ASN A O 1
ATOM 670 N N . GLU A 1 90 ? 17.937 -0.414 7.329 1.00 98.12 90 GLU A N 1
ATOM 671 C CA . GLU A 1 90 ? 18.006 0.215 8.659 1.00 98.12 90 GLU A CA 1
ATOM 672 C C . GLU A 1 90 ? 17.053 1.411 8.805 1.00 98.12 90 GLU A C 1
ATOM 674 O O . GLU A 1 90 ? 16.314 1.489 9.790 1.00 98.12 90 GLU A O 1
ATOM 679 N N . THR A 1 91 ? 16.992 2.279 7.791 1.00 98.19 91 THR A N 1
ATOM 680 C CA . THR A 1 91 ? 16.032 3.388 7.721 1.00 98.19 91 THR A CA 1
ATOM 681 C C . THR A 1 91 ? 14.595 2.878 7.815 1.00 98.19 91 THR A C 1
ATOM 683 O O . THR A 1 91 ? 13.814 3.383 8.617 1.00 98.19 91 THR A O 1
ATOM 686 N N . GLY A 1 92 ? 14.240 1.844 7.048 1.00 98.56 92 GLY A N 1
ATOM 687 C CA . GLY A 1 92 ? 12.905 1.255 7.029 1.00 98.56 92 GLY A CA 1
ATOM 688 C C . GLY A 1 92 ? 12.499 0.650 8.367 1.00 98.56 92 GLY A C 1
ATOM 689 O O . GLY A 1 92 ? 11.370 0.853 8.811 1.00 98.56 92 GLY A O 1
ATOM 690 N N . ARG A 1 93 ? 13.427 -0.017 9.063 1.00 98.69 93 ARG A N 1
ATOM 691 C CA . ARG A 1 93 ? 13.191 -0.505 10.431 1.00 98.69 93 ARG A CA 1
ATOM 692 C C . ARG A 1 93 ? 12.918 0.652 11.391 1.00 98.69 93 ARG A C 1
ATOM 694 O O . ARG A 1 93 ? 11.960 0.595 12.154 1.00 98.69 93 ARG A O 1
ATOM 701 N N . ARG A 1 94 ? 13.690 1.743 11.314 1.00 98.38 94 ARG A N 1
ATOM 702 C CA . ARG A 1 94 ? 13.432 2.941 12.130 1.00 98.38 94 ARG A CA 1
ATOM 703 C C . ARG A 1 94 ? 12.078 3.579 11.808 1.00 98.38 94 ARG A C 1
ATOM 705 O O . ARG A 1 94 ? 11.371 3.990 12.724 1.00 98.38 94 ARG A O 1
ATOM 712 N N . GLN A 1 95 ? 11.707 3.639 10.533 1.00 98.69 95 GLN A N 1
ATOM 713 C CA . GLN A 1 95 ? 10.403 4.138 10.098 1.00 98.69 95 GLN A CA 1
ATOM 714 C C . GLN A 1 95 ? 9.247 3.286 10.644 1.00 98.69 95 GLN A C 1
ATOM 716 O O . GLN A 1 95 ? 8.253 3.848 11.095 1.00 98.69 95 GLN A O 1
ATOM 721 N N . ALA A 1 96 ? 9.384 1.957 10.665 1.00 98.69 96 ALA A N 1
ATOM 722 C CA . ALA A 1 96 ? 8.382 1.056 11.237 1.00 98.69 96 ALA A CA 1
ATOM 723 C C . ALA A 1 96 ? 8.144 1.321 12.736 1.00 98.69 96 ALA A C 1
ATOM 725 O O . ALA A 1 96 ? 6.999 1.387 13.182 1.00 98.69 96 ALA A O 1
ATOM 726 N N . GLU A 1 97 ? 9.208 1.567 13.504 1.00 98.56 97 GLU A N 1
ATOM 727 C CA . GLU A 1 97 ? 9.090 1.960 14.916 1.00 98.56 97 GLU A CA 1
ATOM 728 C C . GLU A 1 97 ? 8.396 3.322 15.087 1.00 98.56 97 GLU A C 1
ATOM 730 O O . GLU A 1 97 ? 7.573 3.512 15.982 1.00 98.56 97 GLU A O 1
ATOM 735 N N . LEU A 1 98 ? 8.686 4.289 14.213 1.00 98.44 98 LEU A N 1
ATOM 736 C CA . LEU A 1 98 ? 8.043 5.608 14.249 1.00 98.44 98 LEU A CA 1
ATOM 737 C C . LEU A 1 98 ? 6.555 5.536 13.877 1.00 98.44 98 LEU A C 1
ATOM 739 O O . LEU A 1 98 ? 5.736 6.220 14.494 1.00 98.44 98 LEU A O 1
ATOM 743 N N . LEU A 1 99 ? 6.193 4.681 12.918 1.00 98.50 99 LEU A N 1
ATOM 744 C CA . LEU A 1 99 ? 4.802 4.363 12.591 1.00 98.50 99 LEU A CA 1
ATOM 745 C C . LEU A 1 99 ? 4.065 3.783 13.800 1.00 98.50 99 LEU A C 1
ATOM 747 O O . LEU A 1 99 ? 2.940 4.196 14.081 1.00 98.50 99 LEU A O 1
ATOM 751 N N . ALA A 1 100 ? 4.700 2.869 14.538 1.00 98.25 100 ALA A N 1
ATOM 752 C CA . ALA A 1 100 ? 4.120 2.287 15.743 1.00 98.25 100 ALA A CA 1
ATOM 753 C C . ALA A 1 100 ? 3.797 3.356 16.791 1.00 98.25 100 ALA A C 1
ATOM 755 O O . ALA A 1 100 ? 2.685 3.388 17.316 1.00 98.25 100 ALA A O 1
ATOM 756 N N . VAL A 1 101 ? 4.720 4.292 17.035 1.00 97.88 101 VAL A N 1
ATOM 757 C CA . VAL A 1 101 ? 4.474 5.431 17.932 1.00 97.88 101 VAL A CA 1
ATOM 758 C C . VAL A 1 101 ? 3.313 6.288 17.418 1.00 97.88 101 VAL A C 1
ATOM 760 O O . VAL A 1 101 ? 2.390 6.582 18.179 1.00 97.88 101 VAL A O 1
ATOM 763 N N . ALA A 1 102 ? 3.319 6.647 16.133 1.00 97.12 102 ALA A N 1
ATOM 764 C CA . ALA A 1 102 ? 2.306 7.516 15.533 1.00 97.12 102 ALA A CA 1
ATOM 765 C C . ALA A 1 102 ? 0.890 6.917 15.564 1.00 97.12 102 ALA A C 1
ATOM 767 O O . ALA A 1 102 ? -0.090 7.645 15.744 1.00 97.12 102 ALA A O 1
ATOM 768 N N . LEU A 1 103 ? 0.778 5.597 15.407 1.00 97.06 103 LEU A N 1
ATOM 769 C CA . LEU A 1 103 ? -0.498 4.884 15.345 1.00 97.06 103 LEU A CA 1
ATOM 770 C C . LEU A 1 103 ? -0.935 4.276 16.687 1.00 97.06 103 LEU A C 1
ATOM 772 O O . LEU A 1 103 ? -2.093 3.891 16.808 1.00 97.06 103 LEU A O 1
ATOM 776 N N . SER A 1 104 ? -0.072 4.255 17.710 1.00 94.88 104 SER A N 1
ATOM 777 C CA . SER A 1 104 ? -0.343 3.640 19.027 1.00 94.88 104 SER A CA 1
ATOM 778 C C . SER A 1 104 ? -1.607 4.144 19.735 1.00 94.88 104 SER A C 1
ATOM 780 O O . SER A 1 104 ? -2.224 3.414 20.503 1.00 94.88 104 SER A O 1
ATOM 782 N N . SER A 1 105 ? -2.001 5.396 19.485 1.00 92.56 105 SER A N 1
ATOM 783 C CA . SER A 1 105 ? -3.183 6.024 20.096 1.00 92.56 105 SER A CA 1
ATOM 784 C C . SER A 1 105 ? -4.478 5.815 19.307 1.00 92.56 105 SER A C 1
ATOM 786 O O . SER A 1 105 ? -5.546 6.227 19.763 1.00 92.56 105 SER A O 1
ATOM 788 N N . GLN A 1 106 ? -4.405 5.216 18.116 1.00 94.56 106 GLN A N 1
ATOM 789 C CA . GLN A 1 106 ? -5.584 4.972 17.294 1.00 94.56 106 GLN A CA 1
ATOM 790 C C . GLN A 1 106 ? -6.358 3.762 17.843 1.00 94.56 106 GLN A C 1
ATOM 792 O O . GLN A 1 106 ? -5.738 2.754 18.178 1.00 94.56 106 GLN A O 1
ATOM 797 N N . PRO A 1 107 ? -7.702 3.812 17.912 1.00 93.88 107 PRO A N 1
ATOM 798 C CA . PRO A 1 107 ? -8.525 2.731 18.461 1.00 93.88 107 PRO A CA 1
ATOM 799 C C . PRO A 1 107 ? -8.703 1.593 17.440 1.00 93.88 107 PRO A C 1
ATOM 801 O O . PRO A 1 107 ? -9.825 1.247 17.069 1.00 93.88 107 PRO A O 1
ATOM 804 N N . MET A 1 108 ? -7.594 1.077 16.909 1.00 96.00 108 MET A N 1
ATOM 805 C CA . MET A 1 108 ? -7.611 0.039 15.885 1.00 96.00 108 MET A CA 1
ATOM 806 C C . MET A 1 108 ? -7.935 -1.320 16.499 1.00 96.00 108 MET A C 1
ATOM 808 O O . MET A 1 108 ? -7.513 -1.611 17.615 1.00 96.00 108 MET A O 1
ATOM 812 N N . VAL A 1 109 ? -8.650 -2.156 15.752 1.00 98.31 109 VAL A N 1
ATOM 813 C CA . VAL A 1 109 ? -9.026 -3.512 16.180 1.00 98.31 109 VAL A CA 1
ATOM 814 C C . VAL A 1 109 ? -8.303 -4.610 15.403 1.00 98.31 109 VAL A C 1
ATOM 816 O O . VAL A 1 109 ? -8.302 -5.752 15.846 1.00 98.31 109 VAL A O 1
ATOM 819 N N . ALA A 1 110 ? -7.691 -4.277 14.261 1.00 98.56 110 ALA A N 1
ATOM 820 C CA . ALA A 1 110 ? -6.944 -5.218 13.432 1.00 98.56 110 ALA A CA 1
ATOM 821 C C . ALA A 1 110 ? -5.800 -4.527 12.671 1.00 98.56 110 ALA A C 1
ATOM 823 O O . ALA A 1 110 ? -5.879 -3.338 12.326 1.00 98.56 110 ALA A O 1
ATOM 824 N N . VAL A 1 111 ? -4.741 -5.295 12.398 1.00 98.88 111 VAL A N 1
ATOM 825 C CA . VAL A 1 111 ? -3.601 -4.899 11.562 1.00 98.88 111 VAL A CA 1
ATOM 826 C C . VAL A 1 111 ? -3.408 -5.945 10.474 1.00 98.88 111 VAL A C 1
ATOM 828 O O . VAL A 1 111 ? -2.999 -7.069 10.747 1.00 98.88 111 VAL A O 1
ATOM 831 N N . TYR A 1 112 ? -3.650 -5.544 9.234 1.00 98.94 112 TYR A N 1
ATOM 832 C CA . TYR A 1 112 ? -3.412 -6.340 8.042 1.00 98.94 112 TYR A CA 1
ATOM 833 C C . TYR A 1 112 ? -2.065 -5.997 7.416 1.00 98.94 112 TYR A C 1
ATOM 835 O O . TYR A 1 112 ? -1.620 -4.847 7.437 1.00 98.94 112 TYR A O 1
ATOM 843 N N . ALA A 1 113 ? -1.431 -6.982 6.796 1.00 98.94 113 ALA A N 1
ATOM 844 C CA . ALA A 1 113 ? -0.261 -6.778 5.962 1.00 98.94 113 ALA A CA 1
ATOM 845 C C . ALA A 1 113 ? -0.358 -7.606 4.684 1.00 98.94 113 ALA A C 1
ATOM 847 O O . ALA A 1 113 ? -0.941 -8.691 4.657 1.00 98.94 113 ALA A O 1
ATOM 848 N N . SER A 1 114 ? 0.282 -7.116 3.625 1.00 98.88 114 SER A N 1
ATOM 849 C CA . SER A 1 114 ? 0.637 -7.997 2.516 1.00 98.88 114 SER A CA 1
ATOM 850 C C . SER A 1 114 ? 1.592 -9.109 2.984 1.00 98.88 114 SER A C 1
ATOM 852 O O . SER A 1 114 ? 2.334 -8.906 3.950 1.00 98.88 114 SER A O 1
ATOM 854 N N . PRO A 1 115 ? 1.664 -10.240 2.259 1.00 98.81 115 PRO A N 1
ATOM 855 C CA . PRO A 1 115 ? 2.527 -11.362 2.626 1.00 98.81 115 PRO A CA 1
ATOM 856 C C . PRO A 1 115 ? 4.035 -11.072 2.528 1.00 98.81 115 PRO A C 1
ATOM 858 O O . PRO A 1 115 ? 4.820 -11.847 3.059 1.00 98.81 115 PRO A O 1
ATOM 861 N N . LEU A 1 116 ? 4.460 -9.991 1.861 1.00 98.81 116 LEU A N 1
ATOM 862 C CA . LEU A 1 116 ? 5.885 -9.689 1.669 1.00 98.81 116 LEU A CA 1
ATOM 863 C C . LEU A 1 116 ? 6.556 -9.233 2.976 1.00 98.81 116 LEU A C 1
ATOM 865 O O . LEU A 1 116 ? 5.990 -8.454 3.749 1.00 98.81 116 LEU A O 1
ATOM 869 N N . SER A 1 117 ? 7.795 -9.666 3.194 1.00 98.75 117 SER A N 1
ATOM 870 C CA . SER A 1 117 ? 8.574 -9.448 4.414 1.00 98.75 117 SER A CA 1
ATOM 871 C C . SER A 1 117 ? 8.640 -7.969 4.794 1.00 98.75 117 SER A C 1
ATOM 873 O O . SER A 1 117 ? 8.320 -7.616 5.923 1.00 98.75 117 SER A O 1
ATOM 875 N N . ARG A 1 118 ? 8.904 -7.062 3.843 1.00 98.88 118 ARG A N 1
ATOM 876 C CA . ARG A 1 118 ? 8.896 -5.605 4.098 1.00 98.88 118 ARG A CA 1
ATOM 877 C C . ARG A 1 118 ? 7.578 -5.058 4.662 1.00 98.88 118 ARG A C 1
ATOM 879 O O . ARG A 1 118 ? 7.609 -4.135 5.476 1.00 98.88 118 ARG A O 1
ATOM 886 N N . THR A 1 119 ? 6.421 -5.593 4.256 1.00 98.94 119 THR A N 1
ATOM 887 C CA . THR A 1 119 ? 5.122 -5.173 4.814 1.00 98.94 119 THR A CA 1
ATOM 888 C C . THR A 1 119 ? 4.891 -5.782 6.187 1.00 98.94 119 THR A C 1
ATOM 890 O O . THR A 1 119 ? 4.461 -5.070 7.090 1.00 98.94 119 THR A O 1
ATOM 893 N N . VAL A 1 120 ? 5.244 -7.056 6.374 1.00 98.88 120 VAL A N 1
ATOM 894 C CA . VAL A 1 120 ? 5.125 -7.743 7.669 1.00 98.88 120 VAL A CA 1
ATOM 895 C C . VAL A 1 120 ? 6.037 -7.102 8.719 1.00 98.88 120 VAL A C 1
ATOM 897 O O . VAL A 1 120 ? 5.584 -6.789 9.818 1.00 98.88 120 VAL A O 1
ATOM 900 N N . ASP A 1 121 ? 7.292 -6.827 8.374 1.00 98.75 121 ASP A N 1
ATOM 901 C CA . ASP A 1 121 ? 8.268 -6.179 9.255 1.00 98.75 121 ASP A CA 1
ATOM 902 C C . ASP A 1 121 ? 7.871 -4.742 9.602 1.00 98.75 121 ASP A C 1
ATOM 904 O O . ASP A 1 121 ? 8.138 -4.284 10.709 1.00 98.75 121 ASP A O 1
ATOM 908 N N . THR A 1 122 ? 7.170 -4.047 8.699 1.00 98.94 122 THR A N 1
ATOM 909 C CA . THR A 1 122 ? 6.592 -2.728 8.999 1.00 98.94 122 THR A CA 1
ATOM 910 C C . THR A 1 122 ? 5.367 -2.841 9.919 1.00 98.94 122 THR A C 1
ATOM 912 O O . THR A 1 122 ? 5.170 -2.004 10.797 1.00 98.94 122 THR A O 1
ATOM 915 N N . ALA A 1 123 ? 4.538 -3.873 9.741 1.00 98.88 123 ALA A N 1
ATOM 916 C CA . ALA A 1 123 ? 3.311 -4.077 10.509 1.00 98.88 123 ALA A CA 1
ATOM 917 C C . ALA A 1 123 ? 3.561 -4.557 11.947 1.00 98.88 123 ALA A C 1
ATOM 919 O O . ALA A 1 123 ? 2.799 -4.209 12.848 1.00 98.88 123 ALA A O 1
ATOM 920 N N . ARG A 1 124 ? 4.623 -5.339 12.179 1.00 98.81 124 ARG A N 1
ATOM 921 C CA . ARG A 1 124 ? 4.939 -5.938 13.489 1.00 98.81 124 ARG A CA 1
ATOM 922 C C . ARG A 1 124 ? 5.046 -4.903 14.625 1.00 98.81 124 ARG A C 1
ATOM 924 O O . ARG A 1 124 ? 4.359 -5.100 15.629 1.00 98.81 124 ARG A O 1
ATOM 931 N N . PRO A 1 125 ? 5.815 -3.800 14.503 1.00 98.75 125 PRO A N 1
ATOM 932 C CA . PRO A 1 125 ? 5.853 -2.768 15.541 1.00 98.75 125 PRO A CA 1
ATOM 933 C C . PRO A 1 125 ? 4.487 -2.115 15.794 1.00 98.75 125 PRO A C 1
ATOM 935 O O . PRO A 1 125 ? 4.113 -1.904 16.946 1.00 98.75 125 PRO A O 1
ATOM 938 N N . ILE A 1 126 ? 3.706 -1.854 14.737 1.00 98.69 126 ILE A N 1
ATOM 939 C CA . ILE A 1 126 ? 2.360 -1.259 14.840 1.00 98.69 126 ILE A CA 1
ATOM 940 C C . ILE A 1 126 ? 1.421 -2.181 15.629 1.00 98.69 126 ILE A C 1
ATOM 942 O O . ILE A 1 126 ? 0.733 -1.734 16.548 1.00 98.69 126 ILE A O 1
ATOM 946 N N . ALA A 1 127 ? 1.413 -3.471 15.290 1.00 98.56 127 ALA A N 1
ATOM 947 C CA . ALA A 1 127 ? 0.604 -4.478 15.966 1.00 98.56 127 ALA A CA 1
ATOM 948 C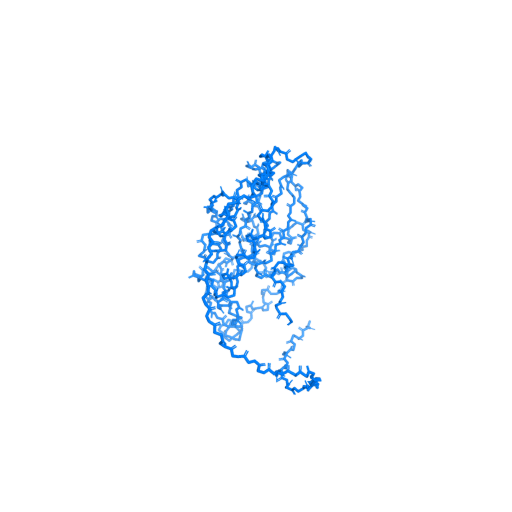 C . ALA A 1 127 ? 1.014 -4.618 17.442 1.00 98.56 127 ALA A C 1
ATOM 950 O O . ALA A 1 127 ? 0.164 -4.554 18.326 1.00 98.56 127 ALA A O 1
ATOM 951 N N . SER A 1 128 ? 2.320 -4.676 17.726 1.00 98.25 128 SER A N 1
ATOM 952 C CA . SER A 1 128 ? 2.851 -4.713 19.097 1.00 98.25 128 SER A CA 1
ATOM 953 C C . SER A 1 128 ? 2.404 -3.502 19.928 1.00 98.25 128 SER A C 1
ATOM 955 O O . SER A 1 128 ? 1.859 -3.662 21.021 1.00 98.25 128 SER A O 1
ATOM 957 N N . ALA A 1 129 ? 2.537 -2.286 19.385 1.00 97.56 129 ALA A N 1
ATOM 958 C CA . ALA A 1 129 ? 2.151 -1.049 20.069 1.00 97.56 129 ALA A CA 1
ATOM 959 C C . ALA A 1 129 ? 0.641 -0.935 20.341 1.00 97.56 129 ALA A C 1
ATOM 961 O O . ALA A 1 129 ? 0.233 -0.180 21.222 1.00 97.56 129 ALA A O 1
ATOM 962 N N . THR A 1 130 ? -0.181 -1.686 19.606 1.00 95.88 130 THR A N 1
ATOM 963 C CA . THR A 1 130 ? -1.642 -1.725 19.762 1.00 95.88 130 THR A CA 1
ATOM 964 C C . THR A 1 130 ? -2.147 -3.015 20.411 1.00 95.88 130 THR A C 1
ATOM 966 O O . THR A 1 130 ? -3.352 -3.191 20.556 1.00 95.88 130 THR A O 1
ATOM 969 N N . SER A 1 131 ? -1.244 -3.888 20.883 1.00 97.06 131 SER A N 1
ATOM 970 C CA . SER A 1 131 ? -1.575 -5.203 21.464 1.00 97.06 131 SER A CA 1
ATOM 971 C C . SER A 1 131 ? -2.390 -6.107 20.526 1.00 97.06 131 SER A C 1
ATOM 973 O O . SER A 1 131 ? -3.249 -6.867 20.969 1.00 97.06 131 SER A O 1
ATOM 975 N N . LEU A 1 132 ? -2.111 -6.020 19.227 1.00 98.06 132 LEU A N 1
ATOM 976 C CA . LEU A 1 132 ? -2.730 -6.802 18.161 1.00 98.06 132 LEU A CA 1
ATOM 977 C C . LEU A 1 132 ? -1.716 -7.764 17.530 1.00 98.06 132 LEU A C 1
ATOM 979 O O . LEU A 1 132 ? -0.506 -7.671 17.742 1.00 98.06 132 LEU A O 1
ATOM 983 N N . THR A 1 133 ? -2.217 -8.681 16.707 1.00 98.31 133 THR A N 1
ATOM 984 C CA . THR A 1 133 ? -1.406 -9.528 15.824 1.00 98.31 133 THR A CA 1
ATOM 985 C C . THR A 1 133 ? -1.483 -9.032 14.383 1.00 98.31 133 THR A C 1
ATOM 987 O O . THR A 1 133 ? -2.440 -8.361 14.006 1.00 98.31 133 THR A O 1
ATOM 990 N N . VAL A 1 134 ? -0.480 -9.372 13.570 1.00 98.81 134 VAL A N 1
ATOM 991 C CA . VAL A 1 134 ? -0.506 -9.093 12.127 1.00 98.81 134 VAL A CA 1
ATOM 992 C C . VAL A 1 134 ? -1.271 -10.205 11.413 1.00 98.81 134 VAL A C 1
ATOM 994 O O . VAL A 1 134 ? -0.873 -11.367 11.478 1.00 98.81 134 VAL A O 1
ATOM 997 N N . GLU A 1 135 ? -2.333 -9.839 10.703 1.00 98.81 135 GLU A N 1
ATOM 998 C CA . GLU A 1 135 ? -3.086 -10.715 9.806 1.00 98.81 135 GLU A CA 1
ATOM 999 C C . GLU A 1 135 ? -2.596 -10.540 8.364 1.00 98.81 135 GLU A C 1
ATOM 1001 O O . GLU A 1 135 ? -2.375 -9.423 7.895 1.00 98.81 135 GLU A O 1
ATOM 1006 N N . ILE A 1 136 ? -2.406 -11.643 7.640 1.00 98.88 136 ILE A N 1
ATOM 1007 C CA . ILE A 1 136 ? -1.943 -11.594 6.250 1.00 98.88 136 ILE A CA 1
ATOM 1008 C C . ILE A 1 136 ? -3.142 -11.596 5.307 1.00 98.88 136 ILE A C 1
ATOM 1010 O O . ILE A 1 136 ? -3.936 -12.533 5.320 1.00 98.88 136 ILE A O 1
ATOM 1014 N N . ASP A 1 137 ? -3.221 -10.591 4.435 1.00 98.81 137 ASP A N 1
ATOM 1015 C CA . ASP A 1 137 ? -4.159 -10.567 3.311 1.00 98.81 137 ASP A CA 1
ATOM 1016 C C . ASP A 1 137 ? -3.372 -10.541 1.994 1.00 98.81 137 ASP A C 1
ATOM 1018 O O . ASP A 1 137 ? -2.697 -9.564 1.648 1.00 98.81 137 ASP A O 1
ATOM 1022 N N . SER A 1 138 ? -3.447 -11.640 1.240 1.00 98.62 138 SER A N 1
ATOM 1023 C CA . SER A 1 138 ? -2.733 -11.807 -0.030 1.00 98.62 138 SER A CA 1
ATOM 1024 C C . SER A 1 138 ? -3.171 -10.806 -1.100 1.00 98.62 138 SER A C 1
ATOM 1026 O O . SER A 1 138 ? -2.380 -10.477 -1.985 1.00 98.62 138 SER A O 1
ATOM 1028 N N . ARG A 1 139 ? -4.383 -10.244 -1.003 1.00 98.75 139 ARG A N 1
ATOM 1029 C CA . ARG A 1 139 ? -4.896 -9.235 -1.942 1.00 98.75 139 ARG A CA 1
ATOM 1030 C C . ARG A 1 139 ? -4.191 -7.888 -1.794 1.00 98.75 139 ARG A C 1
ATOM 1032 O O . ARG A 1 139 ? -4.264 -7.074 -2.713 1.00 98.75 139 ARG A O 1
ATOM 1039 N N . LEU A 1 140 ? -3.471 -7.664 -0.688 1.00 98.88 140 LEU A N 1
ATOM 1040 C CA . LEU A 1 140 ? -2.677 -6.457 -0.428 1.00 98.88 140 LEU A CA 1
ATOM 1041 C C . LEU A 1 140 ? -1.256 -6.510 -1.014 1.00 98.88 140 LEU A C 1
ATOM 1043 O O . LEU A 1 140 ? -0.490 -5.570 -0.794 1.00 98.88 140 LEU A O 1
ATOM 1047 N N . ILE A 1 141 ? -0.859 -7.591 -1.700 1.00 98.88 141 ILE A N 1
ATOM 1048 C CA . ILE A 1 141 ? 0.493 -7.762 -2.272 1.00 98.88 141 ILE A CA 1
ATOM 1049 C C . ILE A 1 141 ? 0.823 -6.680 -3.315 1.00 98.88 141 ILE A C 1
ATOM 1051 O O . ILE A 1 141 ? -0.084 -6.139 -3.939 1.00 98.88 141 ILE A O 1
ATOM 1055 N N . GLU A 1 142 ? 2.095 -6.327 -3.523 1.00 98.81 142 GLU A N 1
ATOM 1056 C CA . GLU A 1 142 ? 2.470 -5.338 -4.551 1.00 98.81 142 GLU A CA 1
ATOM 1057 C C . GLU A 1 142 ? 2.121 -5.833 -5.959 1.00 98.81 142 GLU A C 1
ATOM 1059 O O . GLU A 1 142 ? 1.921 -7.035 -6.180 1.00 98.81 142 GLU A O 1
ATOM 1064 N N . MET A 1 143 ? 2.041 -4.890 -6.900 1.00 98.62 143 MET A N 1
ATOM 1065 C CA . MET A 1 143 ? 2.006 -5.204 -8.322 1.00 98.62 143 MET A CA 1
ATOM 1066 C C . MET A 1 143 ? 3.148 -6.158 -8.695 1.00 98.62 143 MET A C 1
ATOM 1068 O O . MET A 1 143 ? 4.312 -5.883 -8.410 1.00 98.62 143 MET A O 1
ATOM 1072 N N . ASP A 1 144 ? 2.817 -7.260 -9.355 1.00 98.62 144 ASP A N 1
ATOM 1073 C CA . ASP A 1 144 ? 3.793 -8.116 -10.015 1.00 98.62 144 ASP A CA 1
ATOM 1074 C C . ASP A 1 144 ? 4.407 -7.380 -11.207 1.00 98.62 144 ASP A C 1
ATOM 1076 O O . ASP A 1 144 ? 3.751 -7.175 -12.233 1.00 98.62 144 ASP A O 1
ATOM 1080 N N . VAL A 1 145 ? 5.655 -6.941 -11.052 1.00 97.75 145 VAL A N 1
ATOM 1081 C CA . VAL A 1 145 ? 6.414 -6.299 -12.132 1.00 97.75 145 VAL A CA 1
ATOM 1082 C C . VAL A 1 145 ? 7.203 -7.315 -12.962 1.00 97.75 145 VAL A C 1
ATOM 1084 O O . VAL A 1 145 ? 7.890 -6.911 -13.898 1.00 97.75 145 VAL A O 1
ATOM 1087 N N . GLY A 1 146 ? 7.083 -8.610 -12.647 1.00 97.56 146 GLY A N 1
ATOM 1088 C CA . GLY A 1 146 ? 7.682 -9.710 -13.387 1.00 97.56 146 GLY A CA 1
ATOM 1089 C C . GLY A 1 146 ? 9.185 -9.543 -13.582 1.00 97.56 146 GLY A C 1
ATOM 1090 O O . GLY A 1 146 ? 9.943 -9.349 -12.634 1.00 97.56 146 GLY A O 1
ATOM 1091 N N . GLU A 1 147 ? 9.620 -9.582 -14.835 1.00 97.88 147 GLU A N 1
ATOM 1092 C CA . GLU A 1 147 ? 11.036 -9.537 -15.214 1.00 97.88 147 GLU A CA 1
ATOM 1093 C C . GLU A 1 147 ? 11.728 -8.200 -14.888 1.00 97.88 147 GLU A C 1
ATOM 1095 O O . GLU A 1 147 ? 12.950 -8.091 -14.997 1.00 97.88 147 GLU A O 1
ATOM 1100 N N . LEU A 1 148 ? 10.969 -7.174 -14.490 1.00 97.38 148 LEU A N 1
ATOM 1101 C CA . LEU A 1 148 ? 11.516 -5.868 -14.128 1.00 97.38 148 LEU A CA 1
ATOM 1102 C C . LEU A 1 148 ? 12.044 -5.833 -12.691 1.00 97.38 148 LEU A C 1
ATOM 1104 O O . LEU A 1 148 ? 12.721 -4.869 -12.337 1.00 97.38 148 LEU A O 1
ATOM 1108 N N . ASP A 1 149 ? 11.728 -6.825 -11.854 1.00 97.12 149 ASP A N 1
ATOM 1109 C CA . ASP A 1 149 ? 12.148 -6.840 -10.453 1.00 97.12 149 ASP A CA 1
ATOM 1110 C C . ASP A 1 149 ? 13.677 -6.696 -10.331 1.00 97.12 149 ASP A C 1
ATOM 1112 O O . ASP A 1 149 ? 14.455 -7.404 -10.969 1.00 97.12 149 ASP A O 1
ATOM 1116 N N . GLY A 1 150 ? 14.119 -5.736 -9.515 1.00 96.94 150 GLY A N 1
ATOM 1117 C CA . GLY A 1 150 ? 15.534 -5.439 -9.293 1.00 96.94 150 GLY A CA 1
ATOM 1118 C C . GLY A 1 150 ? 16.224 -4.627 -10.394 1.00 96.94 150 GLY A C 1
ATOM 1119 O O . GLY A 1 150 ? 17.376 -4.248 -10.200 1.00 96.94 150 GLY A O 1
ATOM 1120 N N . LEU A 1 151 ? 15.556 -4.308 -11.507 1.00 97.69 151 LEU A N 1
ATOM 1121 C CA . LEU A 1 151 ? 16.159 -3.507 -12.574 1.00 97.69 151 LEU A CA 1
ATOM 1122 C C . LEU A 1 151 ? 16.142 -2.013 -12.251 1.00 97.69 151 LEU A C 1
ATOM 1124 O O . LEU A 1 151 ? 15.144 -1.460 -11.772 1.00 97.69 151 LEU A O 1
ATOM 1128 N N . ALA A 1 152 ? 17.233 -1.332 -12.591 1.00 96.44 152 ALA A N 1
ATOM 1129 C CA . ALA A 1 152 ? 17.258 0.118 -12.644 1.00 96.44 152 ALA A CA 1
ATOM 1130 C C . ALA A 1 152 ? 16.509 0.632 -13.885 1.00 96.44 152 ALA A C 1
ATOM 1132 O O . ALA A 1 152 ? 16.352 -0.039 -14.906 1.00 96.44 152 ALA A O 1
ATOM 1133 N N . PHE A 1 153 ? 16.050 1.878 -13.826 1.00 90.00 153 PHE A N 1
ATOM 1134 C CA . PHE A 1 153 ? 15.220 2.462 -14.882 1.00 90.00 153 PHE A CA 1
ATOM 1135 C C . PHE A 1 153 ? 15.912 2.559 -16.256 1.00 90.00 153 PHE A C 1
ATOM 1137 O O . PHE A 1 153 ? 15.257 2.458 -17.293 1.00 90.00 153 PHE A O 1
ATOM 1144 N N . ASN A 1 154 ? 17.232 2.757 -16.280 1.00 94.62 154 ASN A N 1
ATOM 1145 C CA . ASN A 1 154 ? 18.035 2.704 -17.504 1.00 94.62 154 ASN A CA 1
ATOM 1146 C C . ASN A 1 154 ? 18.083 1.286 -18.091 1.00 94.62 154 ASN A C 1
ATOM 1148 O O . ASN A 1 154 ? 17.948 1.143 -19.301 1.00 94.62 154 ASN A O 1
ATOM 1152 N N . GLU A 1 155 ? 18.190 0.255 -17.253 1.00 96.81 155 GLU A N 1
ATOM 1153 C CA . GLU A 1 155 ? 18.172 -1.138 -17.706 1.00 96.81 155 GLU A CA 1
ATOM 1154 C C . GLU A 1 155 ? 16.806 -1.532 -18.267 1.00 96.81 155 GLU A C 1
ATOM 1156 O O . GLU A 1 155 ? 16.740 -2.204 -19.290 1.00 96.81 155 GLU A O 1
ATOM 1161 N N . VAL A 1 156 ? 15.707 -1.069 -17.657 1.00 96.00 156 VAL A N 1
ATOM 1162 C CA . VAL A 1 156 ? 14.355 -1.302 -18.197 1.00 96.00 156 VAL A CA 1
ATOM 1163 C C . VAL A 1 156 ? 14.226 -0.721 -19.607 1.00 96.00 156 VAL A C 1
ATOM 1165 O O . VAL A 1 156 ? 13.697 -1.385 -20.493 1.00 96.00 156 VAL A O 1
ATOM 1168 N N . ARG A 1 157 ? 14.742 0.493 -19.842 1.00 94.62 157 ARG A N 1
ATOM 1169 C CA . ARG A 1 157 ? 14.723 1.121 -21.177 1.00 94.62 157 ARG A CA 1
ATOM 1170 C C . ARG A 1 157 ? 15.530 0.357 -22.213 1.00 94.62 157 ARG A C 1
ATOM 1172 O O . ARG A 1 157 ? 15.121 0.303 -23.367 1.00 94.62 157 ARG A O 1
ATOM 1179 N N . GLU A 1 158 ? 16.679 -0.167 -21.809 1.00 96.75 158 GLU A N 1
ATOM 1180 C CA . GLU A 1 158 ? 17.574 -0.910 -22.691 1.00 96.75 158 GLU A CA 1
ATOM 1181 C C . GLU A 1 158 ? 17.001 -2.289 -23.036 1.00 96.75 158 GLU A C 1
ATOM 1183 O O . GLU A 1 158 ? 16.965 -2.665 -24.206 1.00 96.75 158 GLU A O 1
ATOM 1188 N N . ARG A 1 159 ? 16.508 -3.023 -22.030 1.00 96.81 159 ARG A N 1
ATOM 1189 C CA . ARG A 1 159 ? 16.016 -4.401 -22.186 1.00 96.81 159 ARG A CA 1
ATOM 1190 C C . ARG A 1 159 ? 14.597 -4.480 -22.756 1.00 96.81 159 ARG A C 1
ATOM 1192 O O . ARG A 1 159 ? 14.287 -5.443 -23.449 1.00 96.81 159 ARG A O 1
ATOM 1199 N N . TYR A 1 160 ? 13.757 -3.471 -22.505 1.00 96.38 160 TYR A N 1
ATOM 1200 C CA . TYR A 1 160 ? 12.360 -3.420 -22.958 1.00 96.38 160 TYR A CA 1
ATOM 1201 C C . TYR A 1 160 ? 12.032 -2.083 -23.654 1.00 96.38 160 TYR A C 1
ATOM 1203 O O . TYR A 1 160 ? 11.307 -1.246 -23.100 1.00 96.38 160 TYR A O 1
ATOM 1211 N N . PRO A 1 161 ? 12.540 -1.846 -24.879 1.00 95.62 161 PRO A N 1
ATOM 1212 C CA . PRO A 1 161 ? 12.288 -0.605 -25.609 1.00 95.62 161 PRO A CA 1
ATOM 1213 C C . PRO A 1 161 ? 10.788 -0.357 -25.831 1.00 95.62 161 PRO A C 1
ATOM 1215 O O . PRO A 1 161 ? 10.064 -1.248 -26.269 1.00 95.62 161 PRO A O 1
ATOM 1218 N N . GLY A 1 162 ? 10.306 0.858 -25.550 1.00 94.88 162 GLY A N 1
ATOM 1219 C CA . GLY A 1 162 ? 8.898 1.233 -25.747 1.00 94.88 162 GLY A CA 1
ATOM 1220 C C . GLY A 1 162 ? 7.948 0.827 -24.612 1.00 94.88 162 GLY A C 1
ATOM 1221 O O . GLY A 1 162 ? 6.792 1.270 -24.592 1.00 94.88 162 GLY A O 1
ATOM 1222 N N . LEU A 1 163 ? 8.400 0.005 -23.653 1.00 95.50 163 LEU A N 1
ATOM 1223 C CA . LEU A 1 163 ? 7.559 -0.457 -22.547 1.00 95.50 163 LEU A CA 1
ATOM 1224 C C . LEU A 1 163 ? 7.092 0.715 -21.683 1.00 95.50 163 LEU A C 1
ATOM 1226 O O . LEU A 1 163 ? 5.906 0.847 -21.395 1.00 95.50 163 LEU A O 1
ATOM 1230 N N . LEU A 1 164 ? 8.011 1.596 -21.290 1.00 92.06 164 LEU A N 1
ATOM 1231 C CA . LEU A 1 164 ? 7.692 2.723 -20.417 1.00 92.06 164 LEU A CA 1
ATOM 1232 C C . LEU A 1 164 ? 6.772 3.730 -21.105 1.00 92.06 164 LEU A C 1
ATOM 1234 O O . LEU A 1 164 ? 5.860 4.242 -20.462 1.00 92.06 164 LEU A O 1
ATOM 1238 N N . GLU A 1 165 ? 6.979 3.982 -22.397 1.00 94.69 165 GLU A N 1
ATOM 1239 C CA . GLU A 1 165 ? 6.133 4.828 -23.240 1.00 94.69 165 GLU A CA 1
ATOM 1240 C C . GLU A 1 165 ? 4.705 4.277 -23.299 1.00 94.69 165 GLU A C 1
ATOM 1242 O O . GLU A 1 165 ? 3.740 5.015 -23.085 1.00 94.69 165 GLU A O 1
ATOM 1247 N N . THR A 1 166 ? 4.575 2.964 -23.497 1.00 94.81 166 THR A N 1
ATOM 1248 C CA . THR A 1 166 ? 3.287 2.263 -23.449 1.00 94.81 166 THR A CA 1
ATOM 1249 C C . THR A 1 166 ? 2.647 2.414 -22.071 1.00 94.81 166 THR A C 1
ATOM 1251 O O . THR A 1 166 ? 1.470 2.755 -21.959 1.00 94.81 166 THR A O 1
ATOM 1254 N N . TRP A 1 167 ? 3.426 2.248 -21.003 1.00 93.69 167 TRP A N 1
ATOM 1255 C CA . TRP A 1 167 ? 2.920 2.246 -19.631 1.00 93.69 167 TRP A CA 1
ATOM 1256 C C . TRP A 1 167 ? 2.526 3.635 -19.096 1.00 93.69 167 TRP A C 1
ATOM 1258 O O . TRP A 1 167 ? 1.762 3.735 -18.129 1.00 93.69 167 TRP A O 1
ATOM 1268 N N . VAL A 1 168 ? 3.036 4.719 -19.691 1.00 92.81 168 VAL A N 1
ATOM 1269 C CA . VAL A 1 168 ? 2.607 6.100 -19.387 1.00 92.81 168 VAL A CA 1
ATOM 1270 C C . VAL A 1 168 ? 1.476 6.600 -20.290 1.00 92.81 168 VAL A C 1
ATOM 1272 O O . VAL A 1 168 ? 0.971 7.696 -20.052 1.00 92.81 168 VAL A O 1
ATOM 1275 N N . SER A 1 169 ? 1.081 5.826 -21.304 1.00 95.38 169 SER A N 1
ATOM 1276 C CA . SER A 1 169 ? -0.069 6.133 -22.159 1.00 95.38 169 SER A CA 1
ATOM 1277 C C . SER A 1 169 ? -1.405 5.896 -21.441 1.00 95.38 169 SER A C 1
ATOM 1279 O O . SER A 1 169 ? -1.450 5.265 -20.383 1.00 95.38 169 SER A O 1
ATOM 1281 N N . GLU A 1 170 ? -2.505 6.353 -22.044 1.00 93.38 170 GLU A N 1
ATOM 1282 C CA . GLU A 1 170 ? -3.872 6.112 -21.549 1.00 93.38 170 GLU A CA 1
ATOM 1283 C C . GLU A 1 170 ? -4.201 4.611 -21.445 1.00 93.38 170 GLU A C 1
ATOM 1285 O O . GLU A 1 170 ? -4.845 4.182 -20.495 1.00 93.38 170 GLU A O 1
ATOM 1290 N N . GLY A 1 171 ? -3.689 3.785 -22.366 1.00 94.75 171 GLY A N 1
ATOM 1291 C CA . GLY A 1 171 ? -3.861 2.327 -22.336 1.00 94.75 171 GLY A CA 1
ATOM 1292 C C . GLY A 1 171 ? -2.909 1.594 -21.383 1.00 94.75 171 GLY A C 1
ATOM 1293 O O . GLY A 1 171 ? -3.042 0.385 -21.191 1.00 94.75 171 GLY A O 1
ATOM 1294 N N . GLY A 1 172 ? -1.956 2.308 -20.773 1.00 96.12 172 GLY A N 1
ATOM 1295 C CA . GLY A 1 172 ? -0.911 1.743 -19.918 1.00 96.12 172 GLY A CA 1
ATOM 1296 C C . GLY A 1 172 ? -1.425 0.833 -18.795 1.00 96.12 172 GLY A C 1
ATOM 1297 O O . GLY A 1 172 ? -0.886 -0.261 -18.639 1.00 96.12 172 GLY A O 1
ATOM 1298 N N . PRO A 1 173 ? -2.486 1.197 -18.046 1.00 97.44 173 PRO A N 1
ATOM 1299 C CA . PRO A 1 173 ? -2.994 0.356 -16.964 1.00 97.44 173 PRO A CA 1
ATOM 1300 C C . PRO A 1 173 ? -3.474 -1.039 -17.382 1.00 97.44 173 PRO A C 1
ATOM 1302 O O . PRO A 1 173 ? -3.449 -1.952 -16.556 1.00 97.44 173 PRO A O 1
ATOM 1305 N N . ALA A 1 174 ? -3.911 -1.207 -18.635 1.00 97.56 174 ALA A N 1
ATOM 1306 C CA . ALA A 1 174 ? -4.348 -2.488 -19.191 1.00 97.56 174 ALA A CA 1
ATOM 1307 C C . ALA A 1 174 ? -3.195 -3.299 -19.811 1.00 97.56 174 ALA A C 1
ATOM 1309 O O . ALA A 1 174 ? -3.391 -4.457 -20.183 1.00 97.56 174 ALA A O 1
ATOM 1310 N N . HIS A 1 175 ? -1.999 -2.716 -19.915 1.00 97.31 175 HIS A N 1
ATOM 1311 C CA . HIS A 1 175 ? -0.807 -3.392 -20.408 1.00 97.31 175 HIS A CA 1
ATOM 1312 C C . HIS A 1 175 ? -0.098 -4.119 -19.259 1.00 97.31 175 HIS A C 1
ATOM 1314 O O . HIS A 1 175 ? 0.231 -3.513 -18.233 1.00 97.31 175 HIS A O 1
ATOM 1320 N N . ALA A 1 176 ? 0.115 -5.425 -19.425 1.00 97.19 176 ALA A N 1
ATOM 1321 C CA . ALA A 1 176 ? 0.791 -6.246 -18.427 1.00 97.19 176 ALA A CA 1
ATOM 1322 C C . ALA A 1 176 ? 2.288 -5.932 -18.412 1.00 97.19 176 ALA A C 1
ATOM 1324 O O . ALA A 1 176 ? 2.877 -5.669 -19.461 1.00 97.19 176 ALA A O 1
ATOM 1325 N N . MET A 1 177 ? 2.906 -5.990 -17.234 1.00 96.75 177 MET A N 1
ATOM 1326 C CA . MET A 1 177 ? 4.367 -6.028 -17.170 1.00 96.75 177 MET A CA 1
ATOM 1327 C C . MET A 1 177 ? 4.880 -7.338 -17.797 1.00 96.75 177 MET A C 1
ATOM 1329 O O . MET A 1 177 ? 4.192 -8.358 -17.695 1.00 96.75 177 MET A O 1
ATOM 1333 N N . PRO A 1 178 ? 6.068 -7.353 -18.429 1.00 97.12 178 PRO A N 1
ATOM 1334 C CA . PRO A 1 178 ? 6.711 -8.587 -18.880 1.00 97.12 178 PRO A CA 1
ATOM 1335 C C . PRO A 1 178 ? 6.798 -9.620 -17.750 1.00 97.12 178 PRO A C 1
ATOM 1337 O O . PRO A 1 178 ? 7.443 -9.377 -16.733 1.00 97.12 178 PRO A O 1
ATOM 1340 N N . GLY A 1 179 ? 6.092 -10.744 -17.899 1.00 97.50 179 GLY A N 1
ATOM 1341 C CA . GLY A 1 179 ? 6.005 -11.788 -16.871 1.00 97.50 179 GLY A CA 1
ATOM 1342 C C . GLY A 1 179 ? 5.241 -11.401 -15.595 1.00 97.50 179 GLY A C 1
ATOM 1343 O O . GLY A 1 179 ? 5.341 -12.123 -14.609 1.00 97.50 179 GLY A O 1
ATOM 1344 N N . GLY A 1 180 ? 4.506 -10.284 -15.589 1.00 97.44 180 GLY A N 1
ATOM 1345 C CA . GLY A 1 180 ? 3.819 -9.736 -14.415 1.00 97.44 180 GLY A CA 1
ATOM 1346 C C . GLY A 1 180 ? 2.317 -9.502 -14.618 1.00 97.44 180 GLY A C 1
ATOM 1347 O O . GLY A 1 180 ? 1.685 -10.080 -15.503 1.00 97.44 180 GLY A O 1
ATOM 1348 N N . GLU A 1 181 ? 1.726 -8.643 -13.782 1.00 98.00 181 GLU A N 1
ATOM 1349 C CA . GLU A 1 181 ? 0.289 -8.323 -13.809 1.00 98.00 181 GLU A CA 1
ATOM 1350 C C . GLU A 1 181 ? 0.001 -6.975 -14.495 1.00 98.00 181 GLU A C 1
ATOM 1352 O O . GLU A 1 181 ? 0.913 -6.238 -14.883 1.00 98.00 181 GLU A O 1
ATOM 1357 N N . ARG A 1 182 ? -1.282 -6.643 -14.682 1.00 98.50 182 ARG A N 1
ATOM 1358 C CA . ARG A 1 182 ? -1.724 -5.322 -15.160 1.00 98.50 182 ARG A CA 1
ATOM 1359 C C . ARG A 1 182 ? -2.122 -4.455 -13.972 1.00 98.50 182 ARG A C 1
ATOM 1361 O O . ARG A 1 182 ? -2.620 -4.959 -12.967 1.00 98.50 182 ARG A O 1
ATOM 1368 N N . LEU A 1 183 ? -1.999 -3.135 -14.095 1.00 98.56 183 LEU A N 1
ATOM 1369 C CA . LEU A 1 183 ? -2.402 -2.230 -13.010 1.00 98.56 183 LEU A CA 1
ATOM 1370 C C . LEU A 1 183 ? -3.915 -2.290 -12.736 1.00 98.56 183 LEU A C 1
ATOM 1372 O O . LEU A 1 183 ? -4.333 -2.114 -11.593 1.00 98.56 183 LEU A O 1
ATOM 1376 N N . ILE A 1 184 ? -4.732 -2.579 -13.757 1.00 98.62 184 ILE A N 1
ATOM 1377 C CA . ILE A 1 184 ? -6.178 -2.803 -13.583 1.00 98.62 184 ILE A CA 1
ATOM 1378 C C . ILE A 1 184 ? -6.483 -4.005 -12.676 1.00 98.62 184 ILE A C 1
ATOM 1380 O O . ILE A 1 184 ? -7.437 -3.953 -11.902 1.00 98.62 184 ILE A O 1
ATOM 1384 N N . ASP A 1 185 ? -5.654 -5.054 -12.710 1.00 98.69 185 ASP A N 1
ATOM 1385 C CA . ASP A 1 185 ? -5.837 -6.241 -11.866 1.00 98.69 185 ASP A CA 1
ATOM 1386 C C . ASP A 1 185 ? -5.515 -5.907 -10.404 1.00 98.69 185 ASP A C 1
ATOM 1388 O O . ASP A 1 185 ? -6.249 -6.301 -9.495 1.00 98.69 185 ASP A O 1
ATOM 1392 N N . VAL A 1 186 ? -4.478 -5.085 -10.186 1.00 98.81 186 VAL A N 1
ATOM 1393 C CA . VAL A 1 186 ? -4.125 -4.529 -8.870 1.00 98.81 186 VAL A CA 1
ATOM 1394 C C . VAL A 1 186 ? -5.273 -3.700 -8.300 1.00 98.81 186 VAL A C 1
ATOM 1396 O O . VAL A 1 186 ? -5.661 -3.908 -7.149 1.00 98.81 186 VAL A O 1
ATOM 1399 N N . GLN A 1 187 ? -5.843 -2.791 -9.100 1.00 98.75 187 GLN A N 1
ATOM 1400 C CA . GLN A 1 187 ? -6.956 -1.942 -8.669 1.00 98.75 187 GLN A CA 1
ATOM 1401 C C . GLN A 1 187 ? -8.189 -2.775 -8.296 1.00 98.75 187 GLN A C 1
ATOM 1403 O O . GLN A 1 187 ? -8.818 -2.516 -7.266 1.00 98.75 187 GLN A O 1
ATOM 1408 N N . ALA A 1 188 ? -8.519 -3.792 -9.097 1.00 98.62 188 ALA A N 1
ATOM 1409 C CA . ALA A 1 188 ? -9.657 -4.664 -8.838 1.00 98.62 188 ALA A CA 1
ATOM 1410 C C . ALA A 1 188 ? -9.498 -5.413 -7.505 1.00 98.62 188 ALA A C 1
ATOM 1412 O O . ALA A 1 188 ? -10.391 -5.352 -6.655 1.00 98.62 188 ALA A O 1
ATOM 1413 N N . ARG A 1 189 ? -8.342 -6.057 -7.275 1.00 98.56 189 ARG A N 1
ATOM 1414 C CA . ARG A 1 189 ? -8.114 -6.843 -6.050 1.00 98.56 189 ARG A CA 1
ATOM 1415 C C . ARG A 1 189 ? -8.030 -5.990 -4.787 1.00 98.56 189 ARG A C 1
ATOM 1417 O O . ARG A 1 189 ? -8.561 -6.396 -3.758 1.00 98.56 189 ARG A O 1
ATOM 1424 N N . VAL A 1 190 ? -7.410 -4.805 -4.839 1.00 98.56 190 VAL A N 1
ATOM 1425 C CA . VAL A 1 190 ? -7.346 -3.925 -3.658 1.00 98.56 190 VAL A CA 1
ATOM 1426 C C . VAL A 1 190 ? -8.707 -3.313 -3.341 1.00 98.56 190 VAL A C 1
ATOM 1428 O O . VAL A 1 190 ? -9.057 -3.175 -2.172 1.00 98.56 190 VAL A O 1
ATOM 1431 N N . THR A 1 191 ? -9.506 -2.988 -4.359 1.00 97.75 191 THR A N 1
ATOM 1432 C CA . THR A 1 191 ? -10.856 -2.454 -4.154 1.00 97.75 191 THR A CA 1
ATOM 1433 C C . THR A 1 191 ? -11.764 -3.493 -3.500 1.00 97.75 191 THR A C 1
ATOM 1435 O O . THR A 1 191 ? -12.472 -3.169 -2.544 1.00 97.75 191 THR A O 1
ATOM 1438 N N . ASP A 1 192 ? -11.693 -4.750 -3.951 1.00 97.62 192 ASP A N 1
ATOM 1439 C CA . ASP A 1 192 ? -12.385 -5.871 -3.310 1.00 97.62 192 ASP A CA 1
ATOM 1440 C C . ASP A 1 192 ? -11.918 -6.098 -1.863 1.00 97.62 192 ASP A C 1
ATOM 1442 O O . ASP A 1 192 ? -12.747 -6.255 -0.962 1.00 97.62 192 ASP A O 1
ATOM 1446 N N . ALA A 1 193 ? -10.602 -6.057 -1.624 1.00 98.38 193 ALA A N 1
ATOM 1447 C CA . ALA A 1 193 ? -10.035 -6.212 -0.289 1.00 98.38 193 ALA A CA 1
ATOM 1448 C C . ALA A 1 193 ? -10.531 -5.125 0.668 1.00 98.38 193 ALA A C 1
ATOM 1450 O O . ALA A 1 193 ? -11.035 -5.436 1.743 1.00 98.38 193 ALA A O 1
ATOM 1451 N N . VAL A 1 194 ? -10.464 -3.854 0.264 1.00 98.00 194 VAL A N 1
ATOM 1452 C CA . VAL A 1 194 ? -10.920 -2.724 1.086 1.00 98.00 194 VAL A CA 1
ATOM 1453 C C . VAL A 1 194 ? -12.415 -2.805 1.376 1.00 98.00 194 VAL A C 1
ATOM 1455 O O . VAL A 1 194 ? -12.812 -2.547 2.510 1.00 98.00 194 VAL A O 1
ATOM 1458 N N . ARG A 1 195 ? -13.240 -3.190 0.394 1.00 96.69 195 ARG A N 1
ATOM 1459 C CA . ARG A 1 195 ? -14.675 -3.421 0.612 1.00 96.69 195 ARG A CA 1
ATOM 1460 C C . ARG A 1 195 ? -14.903 -4.529 1.642 1.00 96.69 195 ARG A C 1
ATOM 1462 O O . ARG A 1 195 ? -15.575 -4.291 2.637 1.00 96.69 195 ARG A O 1
ATOM 1469 N N . SER A 1 196 ? -14.291 -5.695 1.435 1.00 97.06 196 SER A N 1
ATOM 1470 C CA . SER A 1 196 ? -14.447 -6.859 2.320 1.00 97.06 196 SER A CA 1
ATOM 1471 C C . SER A 1 196 ? -14.002 -6.553 3.754 1.00 97.06 196 SER A C 1
ATOM 1473 O O . SER A 1 196 ? -14.684 -6.901 4.712 1.00 97.06 196 SER A O 1
ATOM 1475 N N . LEU A 1 197 ? -12.859 -5.878 3.909 1.00 97.62 197 LEU A N 1
ATOM 1476 C CA . LEU A 1 197 ? -12.333 -5.486 5.216 1.00 97.62 197 LEU A CA 1
ATOM 1477 C C . LEU A 1 197 ? -13.220 -4.433 5.891 1.00 97.62 197 LEU A C 1
ATOM 1479 O O . LEU A 1 197 ? -13.400 -4.481 7.103 1.00 97.62 197 LEU A O 1
ATOM 1483 N N . ALA A 1 198 ? -13.803 -3.502 5.132 1.00 96.62 198 ALA A N 1
ATOM 1484 C CA . ALA A 1 198 ? -14.748 -2.533 5.680 1.00 96.62 198 ALA A CA 1
ATOM 1485 C C . ALA A 1 198 ? -16.055 -3.185 6.151 1.00 96.62 198 ALA A C 1
ATOM 1487 O O . ALA A 1 198 ? -16.565 -2.835 7.210 1.00 96.62 198 ALA A O 1
ATOM 1488 N N . GLU A 1 199 ? -16.571 -4.162 5.407 1.00 95.69 199 GLU A N 1
ATOM 1489 C CA . GLU A 1 199 ? -17.740 -4.946 5.817 1.00 95.69 199 GLU A CA 1
ATOM 1490 C C . GLU A 1 199 ? -17.458 -5.757 7.089 1.00 95.69 199 GLU A C 1
ATOM 1492 O O . GLU A 1 199 ? -18.262 -5.740 8.021 1.00 95.69 199 GLU A O 1
ATOM 1497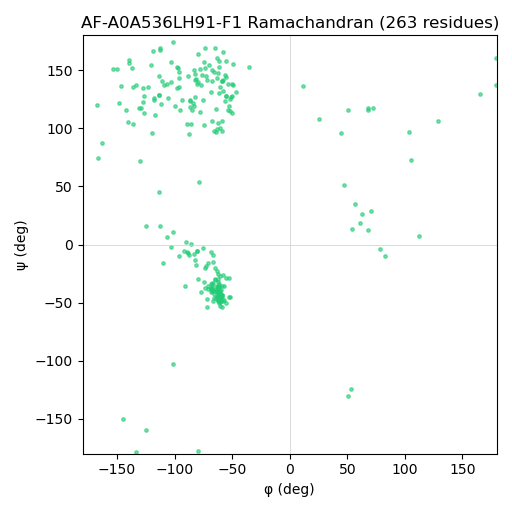 N N . LEU A 1 200 ? -16.288 -6.403 7.163 1.00 96.94 200 LEU A N 1
ATOM 1498 C CA . LEU A 1 200 ? -15.852 -7.161 8.339 1.00 96.94 200 LEU A CA 1
ATOM 1499 C C . LEU A 1 200 ? -15.673 -6.269 9.578 1.00 96.94 200 LEU A C 1
ATOM 1501 O O . LEU A 1 200 ? -15.991 -6.681 10.692 1.00 96.94 200 LEU A O 1
ATOM 1505 N N . HIS A 1 201 ? -15.192 -5.042 9.377 1.00 96.44 201 HIS A N 1
ATOM 1506 C CA . HIS A 1 201 ? -14.864 -4.084 10.431 1.00 96.44 201 HIS A CA 1
ATOM 1507 C C . HIS A 1 201 ? -15.783 -2.861 10.413 1.00 96.44 201 HIS A C 1
ATOM 1509 O O . HIS A 1 201 ? -15.321 -1.715 10.500 1.00 96.44 201 HIS A O 1
ATOM 1515 N N . SER A 1 202 ? -17.091 -3.084 10.270 1.00 95.06 202 SER A N 1
ATOM 1516 C CA . SER A 1 202 ? -18.078 -2.003 10.234 1.00 95.06 202 SER A CA 1
ATOM 1517 C C . SER A 1 202 ? -17.967 -1.119 11.478 1.00 95.06 202 SER A C 1
ATOM 1519 O O . SER A 1 202 ? -18.007 -1.608 12.604 1.00 95.06 202 SER A O 1
ATOM 1521 N N . GLU A 1 203 ? -17.845 0.195 11.266 1.00 95.06 203 GLU A N 1
ATOM 1522 C CA . GLU A 1 203 ? -17.733 1.206 12.335 1.00 95.06 203 GLU A CA 1
ATOM 1523 C C . GLU A 1 203 ? -16.502 1.040 13.250 1.00 95.06 203 GLU A C 1
ATOM 1525 O O . GLU A 1 203 ? -16.430 1.612 14.338 1.00 95.06 203 GLU A O 1
ATOM 1530 N N . GLN A 1 204 ? -15.493 0.297 12.791 1.00 96.62 204 GLN A N 1
ATOM 1531 C CA . GLN A 1 204 ? -14.232 0.081 13.495 1.00 96.62 204 GLN A CA 1
ATOM 1532 C C . GLN A 1 204 ? -13.059 0.734 12.753 1.00 96.62 204 GLN A C 1
ATOM 1534 O O . GLN A 1 204 ? -13.177 1.171 11.606 1.00 96.62 204 GLN A O 1
ATOM 1539 N N . ALA A 1 205 ? -11.907 0.826 13.419 1.00 97.94 205 ALA A N 1
ATOM 1540 C CA . ALA A 1 205 ? -10.670 1.286 12.804 1.00 97.94 205 ALA A CA 1
ATOM 1541 C C . ALA A 1 205 ? -9.707 0.115 12.580 1.00 97.94 205 ALA A C 1
ATOM 1543 O O . ALA A 1 205 ? -9.544 -0.731 13.455 1.00 97.94 205 ALA A O 1
ATOM 1544 N N . ILE A 1 206 ? -9.040 0.084 11.431 1.00 98.62 206 ILE A N 1
ATOM 1545 C CA . ILE A 1 206 ? -8.067 -0.952 11.066 1.00 98.62 206 ILE A CA 1
ATOM 1546 C C . ILE A 1 206 ? -6.860 -0.341 10.355 1.00 98.62 206 ILE A C 1
ATOM 1548 O O . ILE A 1 206 ? -6.957 0.730 9.752 1.00 98.62 206 ILE A O 1
ATOM 1552 N N . CYS A 1 207 ? -5.722 -1.026 10.402 1.00 98.81 207 CYS A N 1
ATOM 1553 C CA . CYS A 1 207 ? -4.527 -0.680 9.633 1.00 98.81 207 CYS A CA 1
ATOM 1554 C C . CYS A 1 207 ? -4.278 -1.732 8.554 1.00 98.81 207 CYS A C 1
ATOM 1556 O O . CYS A 1 207 ? -4.437 -2.918 8.819 1.00 98.81 207 CYS A O 1
ATOM 1558 N N . ALA A 1 208 ? -3.861 -1.312 7.362 1.00 98.88 2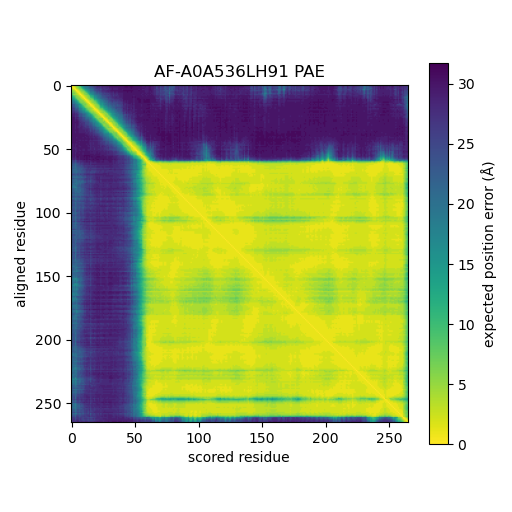08 ALA A N 1
ATOM 1559 C CA . ALA A 1 208 ? -3.371 -2.201 6.318 1.00 98.88 208 ALA A CA 1
ATOM 1560 C C . ALA A 1 208 ? -2.021 -1.701 5.796 1.00 98.88 208 ALA A C 1
ATOM 1562 O O . ALA A 1 208 ? -1.920 -0.610 5.228 1.00 98.88 208 ALA A O 1
ATOM 1563 N N . VAL A 1 209 ? -0.986 -2.520 5.969 1.00 98.94 209 VAL A N 1
ATOM 1564 C CA . VAL A 1 209 ? 0.370 -2.245 5.497 1.00 98.94 209 VAL A CA 1
ATOM 1565 C C . VAL A 1 209 ? 0.593 -2.906 4.139 1.00 98.94 209 VAL A C 1
ATOM 1567 O O . VAL A 1 209 ? 0.559 -4.130 3.995 1.00 98.94 209 VAL A O 1
ATOM 1570 N N . THR A 1 210 ? 0.817 -2.085 3.121 1.00 98.94 210 THR A N 1
ATOM 1571 C CA . THR A 1 210 ? 0.881 -2.489 1.715 1.00 98.94 210 THR A CA 1
ATOM 1572 C C . THR A 1 210 ? 1.929 -1.656 0.955 1.00 98.94 210 THR A C 1
ATOM 1574 O O . THR A 1 210 ? 2.953 -1.253 1.518 1.00 98.94 210 THR A O 1
ATOM 1577 N N . HIS A 1 211 ? 1.728 -1.436 -0.342 1.00 98.88 211 HIS A N 1
ATOM 1578 C CA . HIS A 1 211 ? 2.745 -0.992 -1.283 1.00 98.88 211 HIS A CA 1
ATOM 1579 C C . HIS A 1 211 ? 2.265 0.145 -2.185 1.00 98.88 211 HIS A C 1
ATOM 1581 O O . HIS A 1 211 ? 1.154 0.658 -2.054 1.00 98.88 211 HIS A O 1
ATOM 1587 N N . ASN A 1 212 ? 3.135 0.583 -3.092 1.00 98.50 212 ASN A N 1
ATOM 1588 C CA . ASN A 1 212 ? 2.933 1.808 -3.846 1.00 98.50 212 ASN A CA 1
ATOM 1589 C C . ASN A 1 212 ? 1.825 1.675 -4.896 1.00 98.50 212 ASN A C 1
ATOM 1591 O O . ASN A 1 212 ? 0.908 2.494 -4.896 1.00 98.50 212 ASN A O 1
ATOM 1595 N N . PHE A 1 213 ? 1.880 0.674 -5.783 1.00 98.62 213 PHE A N 1
ATOM 1596 C CA . PHE A 1 213 ? 0.861 0.550 -6.837 1.00 98.62 213 PHE A CA 1
ATOM 1597 C C . PHE A 1 213 ? -0.507 0.198 -6.260 1.00 98.62 213 PHE A C 1
ATOM 1599 O O . PHE A 1 213 ? -1.522 0.700 -6.741 1.00 98.62 213 PHE A O 1
ATOM 1606 N N . VAL A 1 214 ? -0.528 -0.579 -5.178 1.00 98.88 214 VAL A N 1
ATOM 1607 C CA . VAL A 1 214 ? -1.745 -0.906 -4.428 1.00 98.88 214 VAL A CA 1
ATOM 1608 C C . VAL A 1 214 ? -2.429 0.357 -3.900 1.00 98.88 214 VAL A C 1
ATOM 1610 O O . VAL A 1 214 ? -3.596 0.596 -4.203 1.00 98.88 214 VAL A O 1
ATOM 1613 N N . ILE A 1 215 ? -1.704 1.217 -3.176 1.00 98.81 215 ILE A N 1
ATOM 1614 C CA . ILE A 1 215 ? -2.287 2.449 -2.622 1.00 98.81 215 ILE A CA 1
ATOM 1615 C C . ILE A 1 215 ? -2.681 3.412 -3.739 1.00 98.81 215 ILE A C 1
ATOM 1617 O O . ILE A 1 215 ? -3.792 3.933 -3.735 1.00 98.81 215 ILE A O 1
ATOM 1621 N N . LEU A 1 216 ? -1.797 3.670 -4.705 1.00 98.62 216 LEU A N 1
ATOM 1622 C CA . LEU A 1 216 ? -2.070 4.687 -5.720 1.00 98.62 216 LEU A CA 1
ATOM 1623 C C . LEU A 1 216 ? -3.213 4.294 -6.665 1.00 98.62 216 LEU A C 1
ATOM 1625 O O . LEU A 1 216 ? -3.974 5.172 -7.066 1.00 98.62 216 LEU A O 1
ATOM 1629 N N . SER A 1 217 ? -3.367 3.006 -6.992 1.00 98.44 217 SER A N 1
ATOM 1630 C CA . SER A 1 217 ? -4.494 2.527 -7.807 1.00 98.44 217 SER A CA 1
ATOM 1631 C C . SER A 1 217 ? -5.829 2.622 -7.065 1.00 98.44 217 SER A C 1
ATOM 1633 O O . SER A 1 217 ? -6.817 3.074 -7.647 1.00 98.44 217 SER A O 1
ATOM 1635 N N . LEU A 1 218 ? -5.850 2.292 -5.769 1.00 98.56 218 LEU A N 1
ATOM 1636 C CA . LEU A 1 218 ? -7.015 2.489 -4.907 1.00 98.56 218 LEU A CA 1
ATOM 1637 C C . LEU A 1 218 ? -7.385 3.972 -4.788 1.00 98.56 218 LEU A C 1
ATOM 1639 O O . LEU A 1 218 ? -8.551 4.340 -4.881 1.00 98.56 218 LEU A O 1
ATOM 1643 N N . LEU A 1 219 ? -6.398 4.846 -4.586 1.00 98.56 219 LEU A N 1
ATOM 1644 C CA . LEU A 1 219 ? -6.648 6.282 -4.477 1.00 98.56 219 LEU A CA 1
ATOM 1645 C C . LEU A 1 219 ? -7.135 6.894 -5.789 1.00 98.56 219 LEU A C 1
ATOM 1647 O O . LEU A 1 219 ? -7.964 7.803 -5.749 1.00 98.56 219 LEU A O 1
ATOM 1651 N N . ALA A 1 220 ? -6.657 6.394 -6.930 1.00 98.06 220 ALA A N 1
ATOM 1652 C CA . ALA A 1 220 ? -7.175 6.793 -8.231 1.00 98.06 220 ALA A CA 1
ATOM 1653 C C . ALA A 1 220 ? -8.675 6.472 -8.362 1.00 98.06 220 ALA A C 1
ATOM 1655 O O . ALA A 1 220 ? -9.447 7.349 -8.747 1.00 98.06 220 ALA A O 1
ATOM 1656 N N . ASP A 1 221 ? -9.086 5.270 -7.939 1.00 97.50 221 ASP A N 1
ATOM 1657 C CA . ASP A 1 221 ? -10.492 4.847 -7.920 1.00 97.50 221 ASP A CA 1
ATOM 1658 C C . ASP A 1 221 ? -11.350 5.727 -6.994 1.00 97.50 221 ASP A C 1
ATOM 1660 O O . ASP A 1 221 ? -12.386 6.246 -7.404 1.00 97.50 221 ASP A O 1
ATOM 1664 N N . ILE A 1 222 ? -10.886 5.983 -5.764 1.00 97.31 222 ILE A N 1
ATOM 1665 C CA . ILE A 1 222 ? -11.620 6.815 -4.793 1.00 97.31 222 ILE A CA 1
ATOM 1666 C C . ILE A 1 222 ? -11.800 8.255 -5.299 1.00 97.31 222 ILE A C 1
ATOM 1668 O O . ILE A 1 222 ? -12.839 8.869 -5.052 1.00 97.31 222 ILE A O 1
ATOM 1672 N N . LEU A 1 223 ? -10.797 8.809 -5.986 1.00 96.81 223 LEU A N 1
ATOM 1673 C CA . LEU A 1 223 ? -10.831 10.177 -6.513 1.00 96.81 223 LEU A CA 1
ATOM 1674 C C . LEU A 1 223 ? -11.559 10.300 -7.859 1.00 96.81 223 LEU A C 1
ATOM 1676 O O . LEU A 1 223 ? -11.755 11.423 -8.323 1.00 96.81 223 LEU A O 1
ATOM 1680 N N . GLY A 1 224 ? -11.934 9.185 -8.494 1.00 95.69 224 GLY A N 1
ATOM 1681 C CA . GLY A 1 224 ? -12.535 9.188 -9.828 1.00 95.69 224 GLY A CA 1
ATOM 1682 C C . GLY A 1 224 ? -11.603 9.736 -10.912 1.00 95.69 224 GLY A C 1
ATOM 1683 O O . GLY A 1 224 ? -12.075 10.281 -11.909 1.00 95.69 224 GLY A O 1
ATOM 1684 N N . ILE A 1 225 ? -10.284 9.641 -10.714 1.00 95.19 225 ILE A N 1
ATOM 1685 C CA . ILE A 1 225 ? -9.315 9.961 -11.766 1.00 95.19 225 ILE A CA 1
ATOM 1686 C C . ILE A 1 225 ? -9.052 8.709 -12.596 1.00 95.19 225 ILE A C 1
ATOM 1688 O O . ILE A 1 225 ? -9.011 7.601 -12.062 1.00 95.19 225 ILE A O 1
ATOM 1692 N N . ASP A 1 226 ? -8.835 8.894 -13.897 1.00 96.25 226 ASP A N 1
ATOM 1693 C CA . ASP A 1 226 ? -8.429 7.796 -14.769 1.00 96.25 226 ASP A CA 1
ATOM 1694 C C . ASP A 1 226 ? -7.186 7.088 -14.205 1.00 96.25 226 ASP A C 1
ATOM 1696 O O . ASP A 1 226 ? -6.249 7.742 -13.723 1.00 96.25 226 ASP A O 1
ATOM 1700 N N . LEU A 1 227 ? -7.174 5.752 -14.259 1.00 97.62 227 LEU A N 1
ATOM 1701 C CA . LEU A 1 227 ? -6.113 4.960 -13.646 1.00 97.62 227 LEU A CA 1
ATOM 1702 C C . LEU A 1 227 ? -4.745 5.260 -14.272 1.00 97.62 227 LEU A C 1
ATOM 1704 O O . LEU A 1 227 ? -3.759 5.236 -13.545 1.00 97.62 227 LEU A O 1
ATOM 1708 N N . ALA A 1 228 ? -4.641 5.643 -15.551 1.00 96.38 228 ALA A N 1
ATOM 1709 C CA . ALA A 1 228 ? -3.365 6.064 -16.145 1.00 96.38 228 ALA A CA 1
ATOM 1710 C C . ALA A 1 228 ? -2.801 7.325 -15.459 1.00 96.38 228 ALA A C 1
ATOM 1712 O O . ALA A 1 228 ? -1.584 7.541 -15.393 1.00 96.38 228 ALA A O 1
ATOM 1713 N N . GLY A 1 229 ? -3.690 8.124 -14.863 1.00 95.69 229 GLY A N 1
ATOM 1714 C CA . GLY A 1 229 ? -3.400 9.306 -14.066 1.00 95.69 229 GLY A CA 1
ATOM 1715 C C . GLY A 1 229 ? -2.870 9.043 -12.654 1.00 95.6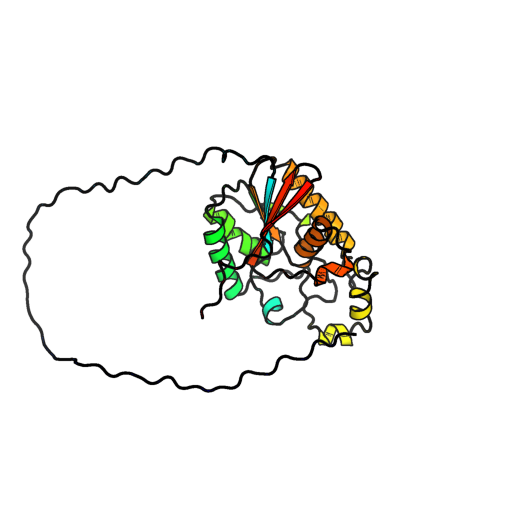9 229 GLY A C 1
ATOM 1716 O O . GLY A 1 229 ? -2.513 10.019 -11.991 1.00 95.69 229 GLY A O 1
ATOM 1717 N N . PHE A 1 230 ? -2.742 7.791 -12.184 1.00 95.75 230 PHE A N 1
ATOM 1718 C CA . PHE A 1 230 ? -2.290 7.479 -10.811 1.00 95.75 230 PHE A CA 1
ATOM 1719 C C . PHE A 1 230 ? -0.956 8.152 -10.438 1.00 95.75 230 PHE A C 1
ATOM 1721 O O . PHE A 1 230 ? -0.720 8.505 -9.284 1.00 95.75 230 PHE A O 1
ATOM 1728 N N . ARG A 1 231 ? -0.086 8.406 -11.427 1.00 93.06 231 ARG A N 1
ATOM 1729 C CA . ARG A 1 231 ? 1.211 9.090 -11.259 1.00 93.06 231 ARG A CA 1
ATOM 1730 C C . ARG A 1 231 ? 1.098 10.570 -10.892 1.00 93.06 231 ARG A C 1
ATOM 1732 O O . ARG A 1 231 ? 2.125 11.191 -10.623 1.00 93.06 231 ARG A O 1
ATOM 1739 N N . ARG A 1 232 ? -0.102 11.151 -10.887 1.00 95.19 232 ARG A N 1
ATOM 1740 C CA . ARG A 1 232 ? -0.367 12.482 -10.314 1.00 95.19 232 ARG A CA 1
ATOM 1741 C C . ARG A 1 232 ? -0.328 12.454 -8.786 1.00 95.19 232 ARG A C 1
ATOM 1743 O O . ARG A 1 232 ? -0.156 13.494 -8.162 1.00 95.19 232 ARG A O 1
ATOM 1750 N N . LEU A 1 233 ? -0.448 11.266 -8.201 1.00 97.00 233 LEU A N 1
ATOM 1751 C CA . LEU A 1 233 ? -0.342 11.019 -6.775 1.00 97.00 233 LEU A CA 1
ATOM 1752 C C . LEU A 1 233 ? 1.073 10.529 -6.431 1.00 97.00 233 LEU A C 1
ATOM 1754 O O . LEU A 1 233 ? 1.794 9.936 -7.245 1.00 97.00 233 LEU A O 1
ATOM 1758 N N . ARG A 1 234 ? 1.491 10.791 -5.196 1.00 97.00 234 ARG A N 1
ATOM 1759 C CA . ARG A 1 234 ? 2.730 10.276 -4.609 1.00 97.00 234 ARG A CA 1
ATOM 1760 C C . ARG A 1 234 ? 2.429 9.754 -3.218 1.00 97.00 234 ARG A C 1
ATOM 1762 O O . ARG A 1 234 ? 1.713 10.406 -2.467 1.00 97.00 234 ARG A O 1
ATOM 1769 N N . HIS A 1 235 ? 3.003 8.602 -2.894 1.00 98.00 235 HIS A N 1
ATOM 1770 C CA . HIS A 1 235 ? 2.926 8.022 -1.564 1.00 98.00 235 HIS A CA 1
ATOM 1771 C C . HIS A 1 235 ? 4.326 7.621 -1.110 1.00 98.00 235 HIS A C 1
ATOM 1773 O O . HIS A 1 235 ? 4.980 6.798 -1.753 1.00 98.00 235 HIS A O 1
ATOM 1779 N N . ALA A 1 236 ? 4.813 8.232 -0.038 1.00 98.00 236 ALA A N 1
ATOM 1780 C CA . ALA A 1 236 ? 6.131 7.958 0.513 1.00 98.00 236 ALA A CA 1
ATOM 1781 C C . ALA A 1 236 ? 6.171 6.565 1.158 1.00 98.00 236 ALA A C 1
ATOM 1783 O O . ALA A 1 236 ? 5.135 6.040 1.580 1.00 98.00 236 ALA A O 1
ATOM 1784 N N . VAL A 1 237 ? 7.364 5.965 1.230 1.00 98.31 237 VAL A N 1
ATOM 1785 C CA . VAL A 1 237 ? 7.615 4.840 2.150 1.00 98.31 237 VAL A CA 1
ATOM 1786 C C . VAL A 1 237 ? 7.319 5.297 3.574 1.00 98.31 237 VAL A C 1
ATOM 1788 O O . VAL A 1 237 ? 7.548 6.462 3.900 1.00 98.31 237 VAL A O 1
ATOM 1791 N N . ALA A 1 238 ? 6.734 4.412 4.379 1.00 98.50 238 ALA A N 1
ATOM 1792 C CA . ALA A 1 238 ? 6.172 4.748 5.687 1.00 98.50 238 ALA A CA 1
ATOM 1793 C C . ALA A 1 238 ? 5.146 5.903 5.692 1.00 98.50 238 ALA A C 1
ATOM 1795 O O . ALA A 1 238 ? 4.779 6.401 6.748 1.00 98.50 238 ALA A O 1
ATOM 1796 N N . GLY A 1 239 ? 4.640 6.336 4.534 1.00 98.38 239 GLY A N 1
ATOM 1797 C CA . GLY A 1 239 ? 3.528 7.280 4.479 1.00 98.38 239 GLY A CA 1
ATOM 1798 C C . GLY A 1 239 ? 2.245 6.642 5.007 1.00 98.38 239 GLY A C 1
ATOM 1799 O O . GLY A 1 239 ? 2.041 5.433 4.855 1.00 98.38 239 GLY A O 1
ATOM 1800 N N . VAL A 1 240 ? 1.367 7.461 5.587 1.00 98.75 240 VAL A N 1
ATOM 1801 C CA . VAL A 1 240 ? 0.037 7.038 6.042 1.00 98.75 240 VAL A CA 1
ATOM 1802 C C . VAL A 1 240 ? -1.043 7.800 5.286 1.00 98.75 240 VAL A C 1
ATOM 1804 O O . VAL A 1 240 ? -1.091 9.028 5.292 1.00 98.75 240 VAL A O 1
ATOM 1807 N N . THR A 1 241 ? -1.963 7.070 4.675 1.00 98.75 241 THR A N 1
ATOM 1808 C CA . THR A 1 241 ? -3.196 7.619 4.114 1.00 98.75 241 THR A CA 1
ATOM 1809 C C . THR A 1 241 ? -4.375 7.078 4.908 1.00 98.75 241 THR A C 1
ATOM 1811 O O . THR A 1 241 ? -4.498 5.875 5.103 1.00 98.75 241 THR A O 1
ATOM 1814 N N . THR A 1 242 ? -5.257 7.954 5.379 1.00 98.56 242 THR A N 1
ATOM 1815 C CA . THR A 1 242 ? -6.453 7.553 6.128 1.00 98.56 242 THR A CA 1
ATOM 1816 C C . THR A 1 242 ? -7.673 7.708 5.244 1.00 98.56 242 THR A C 1
ATOM 1818 O O . THR A 1 242 ? -7.930 8.806 4.740 1.00 98.56 242 THR A O 1
ATOM 1821 N N . ILE A 1 243 ? -8.448 6.635 5.104 1.00 98.12 243 ILE A N 1
ATOM 1822 C CA . ILE A 1 243 ? -9.731 6.656 4.407 1.00 98.12 243 ILE A CA 1
ATOM 1823 C C . ILE A 1 243 ? -10.876 6.233 5.328 1.00 98.12 243 ILE A C 1
ATOM 1825 O O . ILE A 1 243 ? -10.680 5.496 6.293 1.00 98.12 243 ILE A O 1
ATOM 1829 N N . GLU A 1 244 ? -12.078 6.698 5.013 1.00 97.44 244 GLU A N 1
ATOM 1830 C CA . GLU A 1 244 ? -13.332 6.182 5.559 1.00 97.44 244 GLU A CA 1
ATOM 1831 C C . GLU A 1 244 ? -14.091 5.417 4.481 1.00 97.44 244 GLU A C 1
ATOM 1833 O O . GLU A 1 244 ? -14.183 5.881 3.341 1.00 97.44 244 GLU A O 1
ATOM 1838 N N . VAL A 1 245 ? -14.651 4.270 4.859 1.00 96.50 245 VAL A N 1
ATOM 1839 C CA . VAL A 1 245 ? -15.436 3.392 3.991 1.00 96.50 245 VAL A CA 1
ATOM 1840 C C . VAL A 1 245 ? -16.776 3.102 4.664 1.00 96.50 245 VAL A C 1
ATOM 1842 O O . VAL A 1 245 ? -16.825 2.627 5.796 1.00 96.50 245 VAL A O 1
ATOM 1845 N N . LYS A 1 246 ? -17.877 3.418 3.980 1.00 92.06 246 LYS A N 1
ATOM 1846 C CA . LYS A 1 246 ? -19.239 3.081 4.411 1.00 92.06 246 LYS A CA 1
ATOM 1847 C C . LYS A 1 246 ? -20.076 2.714 3.199 1.00 92.06 246 LYS A C 1
ATOM 1849 O O . LYS A 1 246 ? -20.365 3.591 2.378 1.00 92.06 246 LYS A O 1
ATOM 1854 N N . ASN A 1 247 ? -20.524 1.462 3.130 1.00 86.62 247 ASN A N 1
ATOM 1855 C CA . ASN A 1 247 ? -21.159 0.918 1.928 1.00 86.62 247 ASN A CA 1
ATOM 1856 C C . ASN A 1 247 ? -20.243 1.221 0.717 1.00 86.62 247 ASN A C 1
ATOM 1858 O O . ASN A 1 247 ? -19.026 1.081 0.819 1.00 86.62 247 ASN A O 1
ATOM 1862 N N . ASP A 1 248 ? -20.784 1.769 -0.372 1.00 82.75 248 ASP A N 1
ATOM 1863 C CA . ASP A 1 248 ? -19.997 2.150 -1.556 1.00 82.75 248 ASP A CA 1
ATOM 1864 C C . ASP A 1 248 ? -19.265 3.501 -1.436 1.00 82.75 248 ASP A C 1
ATOM 1866 O O . ASP A 1 248 ? -18.506 3.901 -2.325 1.00 82.75 248 ASP A O 1
ATOM 1870 N N . ARG A 1 249 ? -19.487 4.256 -0.351 1.00 90.75 249 ARG A N 1
ATOM 1871 C CA . ARG A 1 249 ? -18.890 5.587 -0.182 1.00 90.75 249 ARG A CA 1
ATOM 1872 C C . ARG A 1 249 ? -17.513 5.476 0.450 1.00 90.75 249 ARG A C 1
ATOM 1874 O O . ARG A 1 249 ? -17.369 4.976 1.564 1.00 90.75 249 ARG A O 1
ATOM 1881 N N . ARG A 1 250 ? -16.519 6.033 -0.241 1.00 95.00 250 ARG A N 1
ATOM 1882 C CA . ARG A 1 250 ? -15.119 6.082 0.190 1.00 95.00 250 ARG A CA 1
ATOM 1883 C C . ARG A 1 250 ? -14.642 7.529 0.222 1.00 95.00 250 ARG A C 1
ATOM 1885 O O . ARG A 1 250 ? -14.959 8.302 -0.679 1.00 95.00 250 ARG A O 1
ATOM 1892 N N . ARG A 1 251 ? -13.935 7.922 1.282 1.00 95.88 251 ARG A N 1
ATOM 1893 C CA . ARG A 1 251 ? -13.445 9.296 1.485 1.00 95.88 251 ARG A CA 1
ATOM 1894 C C . ARG A 1 251 ? -12.012 9.280 1.971 1.00 95.88 251 ARG A C 1
ATOM 1896 O O . ARG A 1 251 ? -11.700 8.548 2.900 1.00 95.88 251 ARG A O 1
ATOM 1903 N N . ILE A 1 252 ? -11.167 10.130 1.403 1.00 97.62 252 ILE A N 1
ATOM 1904 C CA . ILE A 1 252 ? -9.810 10.352 1.907 1.00 97.62 252 ILE A CA 1
ATOM 1905 C C . ILE A 1 252 ? -9.881 11.433 2.984 1.00 97.62 252 ILE A C 1
ATOM 1907 O O . ILE A 1 252 ? -10.283 12.560 2.704 1.00 97.62 252 ILE A O 1
ATOM 1911 N N . LEU A 1 253 ? -9.501 11.091 4.212 1.00 97.12 253 LEU A N 1
ATOM 1912 C CA . LEU A 1 253 ? -9.424 12.038 5.328 1.00 97.12 253 LEU A CA 1
ATOM 1913 C C . LEU A 1 253 ? -8.043 12.678 5.448 1.00 97.12 253 LEU A C 1
ATOM 1915 O O . LEU A 1 253 ? -7.911 13.831 5.850 1.00 97.12 253 LEU A O 1
ATOM 1919 N N . ARG A 1 254 ? -7.006 11.898 5.142 1.00 97.75 254 ARG A N 1
ATOM 1920 C CA . ARG A 1 254 ? -5.607 12.315 5.192 1.00 97.75 254 ARG A CA 1
ATOM 1921 C C . ARG A 1 254 ? -4.853 11.604 4.084 1.00 97.75 254 ARG A C 1
ATOM 1923 O O . ARG A 1 254 ? -5.051 10.409 3.892 1.00 97.75 254 ARG A O 1
ATOM 1930 N N . PHE A 1 255 ? -4.000 12.329 3.376 1.00 98.06 255 PHE A N 1
ATOM 1931 C CA . PHE A 1 255 ? -3.250 11.810 2.241 1.00 98.06 255 PHE A CA 1
ATOM 1932 C C . PHE A 1 255 ? -1.750 11.883 2.518 1.00 98.06 255 PHE A C 1
ATOM 1934 O O . PHE A 1 255 ? -1.241 12.971 2.779 1.00 98.06 255 PHE A O 1
ATOM 1941 N N . ASN A 1 256 ? -1.070 10.735 2.422 1.00 97.75 256 ASN A N 1
ATOM 1942 C CA . ASN A 1 256 ? 0.388 10.607 2.459 1.00 97.75 256 ASN A CA 1
ATOM 1943 C C . ASN A 1 256 ? 1.070 11.393 3.601 1.00 97.75 256 ASN A C 1
ATOM 1945 O O . ASN A 1 256 ? 1.993 12.176 3.380 1.00 97.75 256 ASN A O 1
ATOM 1949 N N . ASP A 1 257 ? 0.593 11.203 4.827 1.00 97.69 257 ASP A N 1
ATOM 1950 C CA . ASP A 1 257 ? 1.155 11.824 6.021 1.00 97.69 257 ASP A CA 1
ATOM 1951 C C . ASP A 1 257 ? 2.465 11.158 6.439 1.00 97.69 257 ASP A C 1
ATOM 1953 O O . ASP A 1 257 ? 2.523 9.951 6.684 1.00 97.69 257 ASP A O 1
ATOM 1957 N N . THR A 1 258 ? 3.507 11.976 6.548 1.00 97.00 258 THR A N 1
ATOM 1958 C CA . THR A 1 258 ? 4.869 11.579 6.916 1.00 97.00 258 THR A CA 1
ATOM 1959 C C . THR A 1 258 ? 5.397 12.365 8.117 1.00 97.00 258 THR A C 1
ATOM 1961 O O . THR A 1 258 ? 6.602 12.365 8.360 1.00 97.00 258 THR A O 1
ATOM 1964 N N . CYS A 1 259 ? 4.539 13.043 8.892 1.00 95.38 259 CYS A N 1
ATOM 1965 C CA . CYS A 1 259 ? 4.978 13.882 10.021 1.00 95.38 259 CYS A CA 1
ATOM 1966 C C . CYS A 1 259 ? 5.799 13.114 11.075 1.00 95.38 259 CYS A C 1
ATOM 1968 O O . CYS A 1 259 ? 6.617 13.702 11.774 1.00 95.38 259 CYS A O 1
ATOM 1970 N N . HIS A 1 260 ? 5.593 11.801 11.179 1.00 93.50 260 HIS A N 1
ATOM 1971 C CA . HIS A 1 260 ? 6.262 10.918 12.133 1.00 93.50 260 HIS A CA 1
ATOM 1972 C C . HIS A 1 260 ? 7.668 10.473 11.691 1.00 93.50 260 HIS A C 1
ATOM 1974 O O . HIS A 1 260 ? 8.444 10.028 12.528 1.00 93.50 260 HIS A O 1
ATOM 1980 N N . VAL A 1 261 ? 8.002 10.607 10.402 1.00 89.19 261 VAL A N 1
ATOM 1981 C CA . VAL A 1 261 ? 9.316 10.263 9.817 1.00 89.19 261 VAL A CA 1
ATOM 1982 C C . VAL A 1 261 ? 10.080 11.497 9.339 1.00 89.19 261 VAL A C 1
ATOM 1984 O O . VAL A 1 261 ? 11.008 11.365 8.543 1.00 89.19 261 VAL A O 1
ATOM 1987 N N . ALA A 1 262 ? 9.674 12.696 9.774 1.00 70.12 262 ALA A N 1
ATOM 1988 C CA . ALA A 1 262 ? 10.308 13.942 9.357 1.00 70.12 262 ALA A CA 1
ATOM 1989 C C . ALA A 1 262 ? 11.843 13.853 9.505 1.00 70.12 262 ALA A C 1
ATOM 1991 O O . ALA A 1 262 ? 12.323 13.292 10.494 1.00 70.12 262 ALA A O 1
ATOM 1992 N N . PRO A 1 263 ? 12.603 14.355 8.514 1.00 53.81 263 PRO A N 1
ATOM 1993 C CA . PRO A 1 263 ? 14.047 14.176 8.468 1.00 53.81 263 PRO A CA 1
ATOM 1994 C C . PRO A 1 263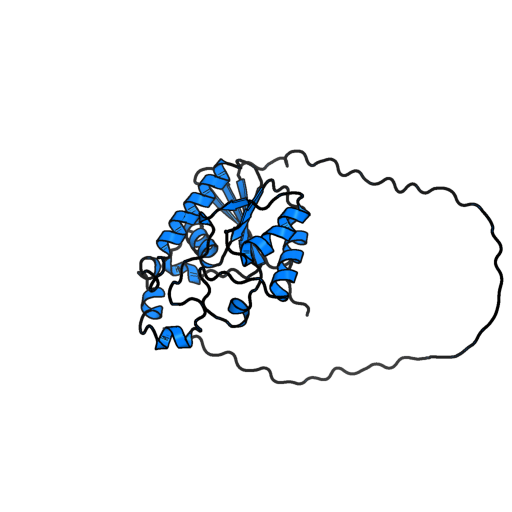 ? 14.696 14.770 9.718 1.00 53.81 263 PRO A C 1
ATOM 1996 O O . PRO A 1 263 ? 14.296 15.838 10.187 1.00 53.81 263 PRO A O 1
ATOM 1999 N N . GLU A 1 264 ? 15.712 14.092 10.251 1.00 42.12 264 GLU A N 1
ATOM 2000 C CA . GLU A 1 264 ? 16.632 14.734 11.184 1.00 42.12 264 GLU A CA 1
ATOM 2001 C C . GLU A 1 264 ? 17.374 15.851 10.433 1.00 42.12 264 GLU A C 1
ATOM 2003 O O . GLU A 1 264 ? 18.358 15.578 9.754 1.00 42.12 264 GLU A O 1
ATOM 2008 N N . GLY A 1 265 ? 16.886 17.092 10.554 1.00 36.47 265 GLY A N 1
ATOM 2009 C CA . GLY A 1 265 ? 17.605 18.317 10.166 1.00 36.47 265 GLY A CA 1
ATOM 2010 C C . GLY A 1 265 ? 17.615 18.656 8.681 1.00 36.47 265 GLY A C 1
ATOM 2011 O O . GLY A 1 265 ? 18.356 18.007 7.912 1.00 36.47 265 GLY A O 1
#

Nearest PDB structures (foldseek):
  6s2q-assembly2_D  TM=9.046E-01  e=2.674E-19  Mycobacterium tuberculosis H37Rv
  6s2q-assembly1_A  TM=9.052E-01  e=3.227E-19  Mycobacterium tuberculosis H37Rv
  4pz9-assembly1_A  TM=8.937E-01  e=3.227E-19  Mycobacterium tuberculosis H37Rv
  4qih-assembly1_A  TM=9.023E-01  e=1.363E-18  Mycobacterium tuberculosis H37Rv
  1ebb-assembly1_A  TM=9.363E-01  e=6.523E-18  Geobacillus stearothermophilus

Radius of gyration: 25.26 Å; Cα contacts (8 Å, |Δi|>4): 443; chains: 1; bounding box: 62×44×85 Å

pLDDT: mean 82.75, std 25.99, range [26.06, 98.94]

Solvent-accessible surface area (backbone atoms only — not comparable to full-atom values): 15325 Å² total; per-residue (Å²): 143,80,84,88,74,83,83,81,82,89,79,89,88,80,90,78,88,87,86,87,83,84,84,92,78,87,81,83,88,83,84,90,82,86,82,90,79,88,90,82,84,84,80,81,78,74,75,79,76,77,71,84,81,65,84,71,89,82,54,85,32,10,35,39,39,40,27,27,25,27,40,27,62,47,63,78,70,56,27,40,78,25,68,75,79,52,61,52,35,74,68,9,51,54,36,14,50,33,47,11,64,70,49,39,81,56,83,53,81,50,30,34,15,12,75,44,50,26,16,40,64,26,33,47,42,36,15,56,55,58,77,48,62,76,42,76,38,71,58,40,40,46,50,38,35,38,78,44,50,69,34,41,68,69,53,46,51,70,78,39,70,63,49,67,63,48,52,68,31,83,66,12,33,76,47,58,34,62,84,35,44,29,53,54,57,43,30,51,40,36,48,52,45,53,51,53,50,29,66,76,34,63,45,36,30,33,38,38,20,27,33,65,61,38,51,37,37,42,50,17,60,64,70,71,45,61,67,53,53,28,78,80,57,79,70,50,65,47,11,36,27,33,32,37,35,45,89,94,48,60,44,80,79,40,77,47,46,44,82,68,66,58,76,90,125

Sequence (265 aa):
MLTYRDAPARRAGAHCPRRPGRGCHRSALDRRNSPDTSLARGSSARALRVPPGGPARGVIATRLFLVRHGETDSNRQGLALGRADVSLNETGRRQAELLAVALSSQPMVAVYASPLSRTVDTARPIASATSLTVEIDSRLIEMDVGELDGLAFNEVRERYPGLLETWVSEGGPAHAMPGGERLIDVQARVTDAVRSLAELHSEQAICAVTHNFVILSLLADILGIDLAGFRRLRHAVAGVTTIEVKNDRRRILRFNDTCHVAPEG

Secondary structure (DSSP, 8-state):
----PPPPPPPP----PPPP-----------------------------PPP-PPPTT--SEEEEEEEPPP-HHHHHTB--SS------HHHHHHHHHHHHHHTTS-EEEEEE-SSHHHHHHHHHHHHHTT-PEEE-GGGPPP--GGGTT-BHHHHHHHSTTHHHHHHSTTGGGSPPTTS--HHHHHHHHHHHHHHHHHHTTT-EEEEEE-HHHHHHHHHHHHT--GGGGGG----TT-EEEEEEETTEEEEEEEEE-GGG----